Protein AF-A0A7S3F8I8-F1 (afdb_monomer_lite)

Foldseek 3Di:
DPPPPPVPLVVVVVVVCVVVVHDPCCQPPVPPHDPPVRSVVPPPPVVVVVVVVVVVVVVVVVVVVVVVVVVVVVVVVVVVVVVVVVVVVVVVVVVLVVLLVCLQQDDDVNPLLVLLLVLLVVDDLVQLLQLCVVLLEASDDDSSNSSNQLSVCQVQATFPAAQPQPRHSHKDFAADPVGSPDGQKIAHQDQDPPRHGDPDIGGDDPVVSCVGRPHHRDAGPVRSCVVSPVDD

pLDDT: mean 79.88, std 14.93, range [32.41, 97.19]

Organism: NCBI:txid156174

Structure (mmCIF, N/CA/C/O backbone):
data_AF-A0A7S3F8I8-F1
#
_entry.id   AF-A0A7S3F8I8-F1
#
loop_
_atom_site.group_PDB
_atom_site.id
_atom_site.type_symbol
_atom_site.label_atom_id
_atom_site.label_alt_id
_atom_site.label_comp_id
_atom_site.label_asym_id
_atom_site.label_entity_id
_atom_site.label_seq_id
_atom_site.pdbx_PDB_ins_code
_atom_site.Cartn_x
_atom_site.Cartn_y
_atom_site.Cartn_z
_atom_site.occupancy
_atom_site.B_iso_or_equiv
_atom_site.auth_seq_id
_atom_site.auth_comp_id
_atom_site.auth_asym_id
_atom_site.auth_atom_id
_atom_site.pdbx_PDB_model_num
ATOM 1 N N . MET A 1 1 ? -18.372 -2.453 52.074 1.00 32.41 1 MET A N 1
ATOM 2 C CA . MET A 1 1 ? -18.953 -3.751 52.470 1.00 32.41 1 MET A CA 1
ATOM 3 C C . MET A 1 1 ? -19.799 -3.509 53.702 1.00 32.41 1 MET A C 1
ATOM 5 O O . MET A 1 1 ? -19.249 -3.350 54.780 1.00 32.41 1 MET A O 1
ATOM 9 N N . ILE A 1 2 ? -21.106 -3.341 53.519 1.00 33.88 2 ILE A N 1
ATOM 10 C CA . ILE A 1 2 ? -22.051 -3.323 54.635 1.00 33.88 2 ILE A CA 1
ATOM 11 C C . ILE A 1 2 ? -22.618 -4.732 54.641 1.00 33.88 2 ILE A C 1
ATOM 13 O O . ILE A 1 2 ? -23.391 -5.083 53.755 1.00 33.88 2 ILE A O 1
ATOM 17 N N . GLU A 1 3 ? -22.140 -5.564 55.560 1.00 33.34 3 GLU A N 1
ATOM 18 C CA . GLU A 1 3 ? -22.773 -6.847 55.836 1.00 33.34 3 GLU A CA 1
ATOM 19 C C . GLU A 1 3 ? -24.235 -6.550 56.176 1.00 33.34 3 GLU A C 1
ATOM 21 O O . GLU A 1 3 ? -24.528 -5.871 57.164 1.00 33.34 3 GLU A O 1
ATOM 26 N N . ALA A 1 4 ? -25.159 -6.979 55.313 1.00 41.00 4 ALA A N 1
ATOM 27 C CA . ALA A 1 4 ? -26.576 -6.951 55.623 1.00 41.00 4 ALA A CA 1
ATOM 28 C C . ALA A 1 4 ? -26.760 -7.822 56.868 1.00 41.00 4 ALA A C 1
ATOM 30 O O . ALA A 1 4 ? -26.686 -9.048 56.803 1.00 41.00 4 ALA A O 1
ATOM 31 N N . SER A 1 5 ? -26.879 -7.163 58.021 1.00 44.28 5 SER A N 1
ATOM 32 C CA . SER A 1 5 ? -26.909 -7.813 59.322 1.00 44.28 5 SER A CA 1
ATOM 33 C C . SER A 1 5 ? -28.075 -8.798 59.365 1.00 44.28 5 SER A C 1
ATOM 35 O O . SER A 1 5 ? -29.245 -8.419 59.464 1.00 44.28 5 SER A O 1
ATOM 37 N N . VAL A 1 6 ? -27.729 -10.084 59.308 1.00 48.62 6 VAL A N 1
ATOM 38 C CA . VAL A 1 6 ? -28.629 -11.242 59.428 1.00 48.62 6 VAL A CA 1
ATOM 39 C C . VAL A 1 6 ? -29.421 -11.201 60.751 1.00 48.62 6 VAL A C 1
ATOM 41 O O . VAL A 1 6 ? -30.421 -11.895 60.916 1.00 48.62 6 VAL A O 1
ATOM 44 N N . GLU A 1 7 ? -29.035 -10.337 61.695 1.00 50.78 7 GLU A N 1
ATOM 45 C CA . GLU A 1 7 ? -29.693 -10.176 62.989 1.00 50.78 7 GLU A CA 1
ATOM 46 C C . GLU A 1 7 ? -31.105 -9.585 62.921 1.00 50.78 7 GLU A C 1
ATOM 48 O O . GLU A 1 7 ? -31.916 -9.860 63.806 1.00 50.78 7 GLU A O 1
ATOM 53 N N . HIS A 1 8 ? -31.427 -8.765 61.917 1.00 54.28 8 HIS A N 1
ATOM 54 C CA . HIS A 1 8 ? -32.689 -8.019 61.905 1.00 54.28 8 HIS A CA 1
ATOM 55 C C . HIS A 1 8 ? -33.944 -8.894 61.688 1.00 54.28 8 HIS A C 1
ATOM 57 O O . HIS A 1 8 ? -34.895 -8.760 62.468 1.00 54.28 8 HIS A O 1
ATOM 63 N N . PRO A 1 9 ? -33.995 -9.811 60.699 1.00 54.97 9 PRO A N 1
ATOM 64 C CA . PRO A 1 9 ? -35.140 -10.713 60.545 1.00 54.97 9 PRO A CA 1
ATOM 65 C C . PRO A 1 9 ? -35.250 -11.697 61.716 1.00 54.97 9 PRO A C 1
ATOM 67 O O . PRO A 1 9 ? -36.353 -12.003 62.168 1.00 54.97 9 PRO A O 1
ATOM 70 N N . VAL A 1 10 ? -34.114 -12.121 62.279 1.00 59.06 10 VAL A N 1
ATOM 71 C CA . VAL A 1 10 ? -34.085 -13.009 63.448 1.00 59.06 10 VAL A CA 1
ATOM 72 C C . VAL A 1 10 ? -34.676 -12.310 64.674 1.00 59.06 10 VAL A C 1
ATOM 74 O O . VAL A 1 10 ? -35.527 -12.892 65.342 1.00 59.06 10 VAL A O 1
ATOM 77 N N . LYS A 1 11 ? -34.300 -11.053 64.956 1.00 60.41 11 LYS A N 1
ATOM 78 C CA . LYS A 1 11 ? -34.841 -10.267 66.083 1.00 60.41 11 LYS A CA 1
ATOM 79 C C . LYS A 1 11 ? -36.352 -10.032 65.966 1.00 60.41 11 LYS A C 1
ATOM 81 O O . LYS A 1 11 ? -37.054 -10.173 66.966 1.00 60.41 11 LYS A O 1
ATOM 86 N N . ALA A 1 12 ? -36.859 -9.752 64.764 1.00 57.72 12 ALA A N 1
ATOM 87 C CA . ALA A 1 12 ? -38.296 -9.596 64.520 1.00 57.72 12 ALA A CA 1
ATOM 88 C C . ALA A 1 12 ? -39.069 -10.910 64.744 1.00 57.72 12 ALA A C 1
ATOM 90 O O . ALA A 1 12 ? -40.107 -10.911 65.409 1.00 57.72 12 ALA A O 1
ATOM 91 N N . LEU A 1 13 ? -38.516 -12.039 64.282 1.00 62.16 13 LEU A N 1
ATOM 92 C CA . LEU A 1 13 ? -39.074 -13.369 64.538 1.00 62.16 13 LEU A CA 1
ATOM 93 C C . LEU A 1 13 ? -39.132 -13.670 66.045 1.00 62.16 13 LEU A C 1
ATOM 95 O O . LEU A 1 13 ? -40.140 -14.173 66.540 1.00 62.16 13 LEU A O 1
ATOM 99 N N . ARG A 1 14 ? -38.077 -13.310 66.797 1.00 62.44 14 ARG A N 1
ATOM 100 C CA . ARG A 1 14 ? -38.033 -13.494 68.258 1.00 62.44 14 ARG A CA 1
ATOM 101 C C . ARG A 1 14 ? -39.127 -12.709 68.982 1.00 62.44 14 ARG A C 1
ATOM 103 O O . ARG A 1 14 ? -39.737 -13.246 69.902 1.00 62.44 14 ARG A O 1
ATOM 110 N N . HIS A 1 15 ? -39.384 -11.471 68.562 1.00 60.78 15 HIS A N 1
ATOM 111 C CA . HIS A 1 15 ? -40.399 -10.616 69.182 1.00 60.78 15 HIS A CA 1
ATOM 112 C C . HIS A 1 15 ? -41.807 -11.204 69.027 1.00 60.78 15 HIS A C 1
ATOM 114 O O . HIS A 1 15 ? -42.548 -11.315 69.999 1.00 60.78 15 HIS A O 1
ATOM 120 N N . GLN A 1 16 ? -42.149 -11.678 67.827 1.00 57.84 16 GLN A N 1
ATOM 121 C CA . GLN A 1 16 ? -43.478 -12.221 67.537 1.00 57.84 16 GLN A CA 1
ATOM 122 C C . GLN A 1 16 ? -43.745 -13.576 68.214 1.00 57.84 16 GLN A C 1
ATOM 124 O O . GLN A 1 16 ? -44.867 -13.853 68.639 1.00 57.84 16 GLN A O 1
ATOM 129 N N . ILE A 1 17 ? -42.706 -14.411 68.333 1.00 61.19 17 ILE A N 1
ATOM 130 C CA . ILE A 1 17 ? -42.746 -15.664 69.101 1.00 61.19 17 ILE A CA 1
ATOM 131 C C . ILE A 1 17 ? -43.042 -15.353 70.578 1.00 61.19 17 ILE A C 1
ATOM 133 O O . ILE A 1 17 ? -43.923 -15.973 71.173 1.00 61.19 17 ILE A O 1
ATOM 137 N N . SER A 1 18 ? -42.387 -14.327 71.134 1.00 62.66 18 SER A N 1
ATOM 138 C CA . SER A 1 18 ? -42.591 -13.898 72.520 1.00 62.66 18 SER A CA 1
ATOM 139 C C . SER A 1 18 ? -43.977 -13.294 72.772 1.00 62.66 18 SER A C 1
ATOM 141 O O . SER A 1 18 ? -44.583 -13.598 73.796 1.00 62.66 18 SER A O 1
ATOM 143 N N . GLU A 1 19 ? -44.509 -12.471 71.861 1.00 65.69 19 GLU A N 1
ATOM 144 C CA . GLU A 1 19 ? -45.847 -11.862 71.996 1.00 65.69 19 GLU A CA 1
ATOM 145 C C . GLU A 1 19 ? -46.980 -12.894 71.994 1.00 65.69 19 GLU A C 1
ATOM 147 O O . GLU A 1 19 ? -48.027 -12.675 72.601 1.00 65.69 19 GLU A O 1
ATOM 152 N N . ARG A 1 20 ? -46.776 -14.035 71.329 1.00 61.88 20 ARG A N 1
ATOM 153 C CA . ARG A 1 20 ? -47.741 -15.144 71.297 1.00 61.88 20 ARG A CA 1
ATOM 154 C C . ARG A 1 20 ? -47.526 -16.169 72.411 1.00 61.88 20 ARG A C 1
ATOM 156 O O . ARG A 1 20 ? -48.237 -17.170 72.452 1.00 61.88 20 ARG A O 1
ATOM 163 N N . GLY A 1 21 ? -46.566 -15.920 73.307 1.00 61.12 21 GLY A N 1
ATOM 164 C CA . GLY A 1 21 ? -46.213 -16.822 74.402 1.00 61.12 21 GLY A CA 1
ATOM 165 C C . GLY A 1 21 ? -45.615 -18.149 73.931 1.00 61.12 21 GLY A C 1
ATOM 166 O O . GLY A 1 21 ? -45.658 -19.133 74.665 1.00 61.12 21 GLY A O 1
ATOM 167 N N . TRP A 1 22 ? -45.097 -18.206 72.704 1.00 66.38 22 TRP A N 1
ATOM 168 C CA . TRP A 1 22 ? -44.485 -19.410 72.156 1.00 66.38 22 TRP A CA 1
ATOM 169 C C . TRP A 1 22 ? -43.018 -19.478 72.557 1.00 66.38 22 TRP A C 1
ATOM 171 O O . TRP A 1 22 ? -42.320 -18.465 72.591 1.00 66.38 22 TRP A O 1
ATOM 181 N N . SER A 1 23 ? -42.520 -20.682 72.834 1.00 63.28 23 SER A N 1
ATOM 182 C CA . SER A 1 23 ? -41.077 -20.878 72.885 1.00 63.28 23 SER A CA 1
ATOM 183 C C . SER A 1 23 ? -40.523 -20.912 71.457 1.00 63.28 23 SER A C 1
ATOM 185 O O . SER A 1 23 ? -41.199 -21.316 70.506 1.00 63.28 23 SER A O 1
ATOM 187 N N . MET A 1 24 ? -39.271 -20.484 71.290 1.00 60.03 24 MET A N 1
ATOM 188 C CA . MET A 1 24 ? -38.580 -20.551 69.996 1.00 60.03 24 MET A CA 1
ATOM 189 C C . MET A 1 24 ? -38.495 -21.994 69.475 1.00 60.03 24 MET A C 1
ATOM 191 O O . MET A 1 24 ? -38.516 -22.220 68.268 1.00 60.03 24 MET A O 1
ATOM 195 N N . ASP A 1 25 ? -38.472 -22.958 70.396 1.00 63.16 25 ASP A N 1
ATOM 196 C CA . ASP A 1 25 ? -38.444 -24.387 70.109 1.00 63.16 25 ASP A CA 1
ATOM 197 C C . ASP A 1 25 ? -39.791 -24.883 69.555 1.00 63.16 25 ASP A C 1
ATOM 199 O O . ASP A 1 25 ? -39.827 -25.568 68.532 1.00 63.16 25 ASP A O 1
ATOM 203 N N . ASP A 1 26 ? -40.911 -24.435 70.137 1.00 62.34 26 ASP A N 1
ATOM 204 C CA . ASP A 1 26 ? -42.263 -24.775 69.670 1.00 62.34 26 ASP A CA 1
ATOM 205 C C . ASP A 1 26 ? -42.573 -24.187 68.287 1.00 62.34 26 ASP A C 1
ATOM 207 O O . ASP A 1 26 ? -43.212 -24.842 67.459 1.00 62.34 26 ASP A O 1
ATOM 211 N N . ALA A 1 27 ? -42.085 -22.973 68.013 1.00 59.06 27 ALA A N 1
ATOM 212 C CA . ALA A 1 27 ? -42.268 -22.302 66.729 1.00 59.06 27 ALA A CA 1
ATOM 213 C C . ALA A 1 27 ? -41.481 -22.970 65.585 1.00 59.06 27 ALA A C 1
ATOM 215 O O . ALA A 1 27 ? -41.951 -22.973 64.448 1.00 59.06 27 ALA A O 1
ATOM 216 N N . LEU A 1 28 ? -40.303 -23.536 65.879 1.00 61.22 28 LEU A N 1
ATOM 217 C CA . LEU A 1 28 ? -39.415 -24.136 64.877 1.00 61.22 28 LEU A CA 1
ATOM 218 C C . LEU A 1 28 ? -39.645 -25.643 64.677 1.00 61.22 28 LEU A C 1
ATOM 220 O O . LEU A 1 28 ? -39.491 -26.122 63.556 1.00 61.22 28 LEU A O 1
ATOM 224 N N . HIS A 1 29 ? -40.030 -26.386 65.722 1.00 61.78 29 HIS A N 1
ATOM 225 C CA . HIS A 1 29 ? -40.006 -27.857 65.693 1.00 61.78 29 HIS A CA 1
ATOM 226 C C . HIS A 1 29 ? -41.380 -28.520 65.827 1.00 61.78 29 HIS A C 1
ATOM 228 O O . HIS A 1 29 ? -41.533 -29.671 65.421 1.00 61.78 29 HIS A O 1
ATOM 234 N N . ARG A 1 30 ? -42.401 -27.829 66.359 1.00 58.47 30 ARG A N 1
ATOM 235 C C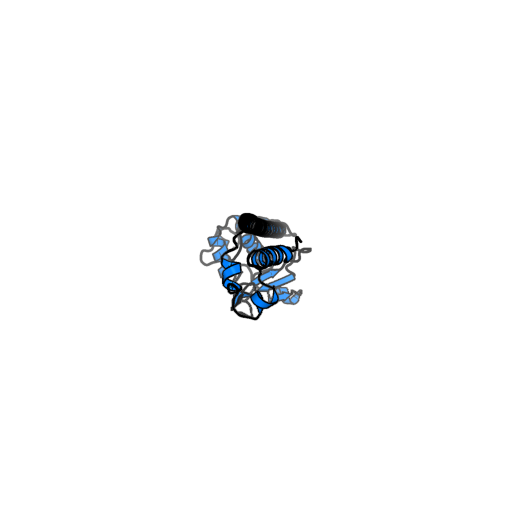A . ARG A 1 30 ? -43.727 -28.436 66.600 1.00 58.47 30 ARG A CA 1
ATOM 236 C C . ARG A 1 30 ? -44.795 -28.085 65.563 1.00 58.47 30 ARG A C 1
ATOM 238 O O . ARG A 1 30 ? -45.949 -28.454 65.739 1.00 58.47 30 ARG A O 1
ATOM 245 N N . GLY A 1 31 ? -44.442 -27.377 64.488 1.00 58.62 31 GLY A N 1
ATOM 246 C CA . GLY A 1 31 ? -45.360 -27.090 63.372 1.00 58.62 31 GLY A CA 1
ATOM 247 C C . GLY A 1 31 ? -46.536 -26.161 63.709 1.00 58.62 31 GLY A C 1
ATOM 248 O O . GLY A 1 31 ? -47.429 -25.988 62.885 1.00 58.62 31 GLY A O 1
ATOM 249 N N . HIS A 1 32 ? -46.545 -25.549 64.898 1.00 56.72 32 HIS A N 1
ATOM 250 C CA . HIS A 1 32 ? -47.587 -24.616 65.342 1.00 56.72 32 HIS A CA 1
ATOM 251 C C . HIS A 1 32 ? -47.250 -23.139 65.066 1.00 56.72 32 HIS A C 1
ATOM 253 O O . HIS A 1 32 ? -48.070 -22.260 65.330 1.00 56.72 32 HIS A O 1
ATOM 259 N N . GLY A 1 33 ? -46.069 -22.859 64.507 1.00 55.47 33 GLY A N 1
ATOM 260 C CA . GLY A 1 33 ? -45.692 -21.540 64.006 1.00 55.47 33 GLY A CA 1
ATOM 261 C C . GLY A 1 33 ? -46.075 -21.345 62.531 1.00 55.47 33 GLY A C 1
ATOM 262 O O . GLY A 1 33 ? -46.186 -22.322 61.788 1.00 55.47 33 GLY A O 1
ATOM 263 N N . PRO A 1 34 ? -46.270 -20.096 62.067 1.00 53.72 34 PRO A N 1
ATOM 264 C CA . PRO A 1 34 ? -46.324 -19.812 60.635 1.00 53.72 34 PRO A CA 1
ATOM 265 C C . PRO A 1 34 ? -45.073 -20.387 59.963 1.00 53.72 34 PRO A C 1
ATOM 267 O O . PRO A 1 34 ? -43.968 -20.239 60.487 1.00 53.72 34 PRO A O 1
ATOM 270 N N . SER A 1 35 ? -45.239 -21.065 58.825 1.00 55.59 35 SER A N 1
ATOM 271 C CA . SER A 1 35 ? -44.097 -21.641 58.117 1.00 55.59 35 SER A CA 1
ATOM 272 C C . SER A 1 35 ? -43.070 -20.541 57.815 1.00 55.59 35 SER A C 1
ATOM 274 O O . SER A 1 35 ? -43.438 -19.410 57.492 1.00 55.59 35 SER A O 1
ATOM 276 N N . VAL A 1 36 ? -41.776 -20.858 57.941 1.00 51.72 36 VAL A N 1
ATOM 277 C CA . VAL A 1 36 ? -40.668 -19.913 57.687 1.00 51.72 36 VAL A CA 1
ATOM 278 C C . VAL A 1 36 ? -40.846 -19.139 56.365 1.00 51.72 36 VAL A C 1
ATOM 280 O O . VAL A 1 36 ? -40.655 -17.921 56.382 1.00 51.72 36 VAL A O 1
ATOM 283 N N . PRO A 1 37 ? -41.306 -19.761 55.255 1.00 54.34 37 PRO A N 1
ATOM 284 C CA . PRO A 1 37 ? -41.612 -19.032 54.022 1.00 54.34 37 PRO A CA 1
ATOM 285 C C . PRO A 1 37 ? -42.709 -17.966 54.189 1.00 54.34 37 PRO A C 1
ATOM 287 O O . PRO A 1 37 ? -42.572 -16.863 53.674 1.00 54.34 37 PRO A O 1
ATOM 290 N N . HIS A 1 38 ? -43.758 -18.245 54.967 1.00 47.66 38 HIS A N 1
ATOM 291 C CA . HIS A 1 38 ? -44.885 -17.331 55.187 1.00 47.66 38 HIS A CA 1
ATOM 292 C C . HIS A 1 38 ? -44.543 -16.135 56.084 1.00 47.66 38 HIS A C 1
ATOM 294 O O . HIS A 1 38 ? -45.130 -15.060 55.944 1.00 47.66 38 HIS A O 1
ATOM 300 N N . VAL A 1 39 ? -43.604 -16.301 57.021 1.00 49.88 39 VAL A N 1
ATOM 301 C CA . VAL A 1 39 ? -43.111 -15.184 57.844 1.00 49.88 39 VAL A CA 1
ATOM 302 C C . VAL A 1 39 ? -42.193 -14.281 57.028 1.00 49.88 39 VAL A C 1
ATOM 304 O O . VAL A 1 39 ? -42.287 -13.059 57.118 1.00 49.88 39 VAL A O 1
ATOM 307 N N . MET A 1 40 ? -41.358 -14.882 56.182 1.00 49.19 40 MET A N 1
ATOM 308 C CA . MET A 1 40 ? -40.496 -14.157 55.252 1.00 49.19 40 MET A CA 1
ATOM 309 C C . MET A 1 40 ? -41.313 -13.370 54.210 1.00 49.19 40 MET A C 1
ATOM 311 O O . MET A 1 40 ? -40.985 -12.220 53.941 1.00 49.19 40 MET A O 1
ATOM 315 N N . GLU A 1 41 ? -42.411 -13.930 53.684 1.00 49.59 41 GLU A N 1
ATOM 316 C CA . GLU A 1 41 ? -43.309 -13.229 52.745 1.00 49.59 41 GLU A CA 1
ATOM 317 C C . GLU A 1 41 ? -44.057 -12.046 53.388 1.00 49.59 41 GLU A C 1
ATOM 319 O O . GLU A 1 41 ? -44.244 -11.008 52.749 1.00 49.59 41 GLU A O 1
ATOM 324 N N . ARG A 1 42 ? -44.480 -12.163 54.657 1.00 47.53 42 ARG A N 1
ATOM 325 C CA . ARG A 1 42 ? -45.302 -11.136 55.331 1.00 47.53 42 ARG A CA 1
ATOM 326 C C . ARG A 1 42 ? -44.526 -9.977 55.949 1.00 47.53 42 ARG A C 1
ATOM 328 O O . ARG A 1 42 ? -45.115 -8.916 56.139 1.00 47.53 42 ARG A O 1
ATOM 335 N N . PHE A 1 43 ? -43.240 -10.131 56.258 1.00 52.06 43 PHE A N 1
ATOM 336 C CA . PHE A 1 43 ? -42.446 -9.065 56.877 1.00 52.06 43 PHE A CA 1
ATOM 337 C C . PHE A 1 43 ? -41.682 -8.232 55.849 1.00 52.06 43 PHE A C 1
ATOM 339 O O . PHE A 1 43 ? -40.461 -8.097 55.888 1.00 52.06 43 PHE A O 1
ATOM 346 N N . HIS A 1 44 ? -42.438 -7.561 54.985 1.00 52.59 44 HIS A N 1
ATOM 347 C CA . HIS A 1 44 ? -41.965 -6.331 54.364 1.00 52.59 44 HIS A CA 1
ATOM 348 C C . HIS A 1 44 ? -42.024 -5.217 55.416 1.00 52.59 44 HIS A C 1
ATOM 350 O O . HIS A 1 44 ? -42.936 -4.396 55.431 1.00 52.59 44 HIS A O 1
ATOM 356 N N . CYS A 1 45 ? -41.068 -5.202 56.351 1.00 64.50 45 CYS A N 1
ATOM 357 C CA . CYS A 1 45 ? -40.853 -4.008 57.164 1.00 64.50 45 CYS A CA 1
ATOM 358 C C . CYS A 1 45 ? -40.608 -2.835 56.202 1.00 64.50 45 CYS A C 1
ATOM 360 O O . CYS A 1 45 ? -39.796 -2.964 55.283 1.00 64.50 45 CYS A O 1
ATOM 362 N N . GLU A 1 46 ? -41.273 -1.692 56.400 1.00 62.50 46 GLU A N 1
ATOM 363 C CA . GLU A 1 46 ? -41.104 -0.510 55.541 1.00 62.50 46 GLU A CA 1
ATOM 364 C C . GLU A 1 46 ? -39.630 -0.119 55.362 1.00 62.50 46 GLU A C 1
ATOM 366 O O . GLU A 1 46 ? -39.238 0.395 54.317 1.00 62.50 46 GLU A O 1
ATOM 371 N N . GLN A 1 47 ? -38.790 -0.384 56.368 1.00 64.81 47 GLN A N 1
ATOM 372 C CA . GLN A 1 47 ? -37.351 -0.141 56.296 1.00 64.81 47 GLN A CA 1
ATOM 373 C C . GLN A 1 47 ? -36.629 -1.118 55.358 1.00 64.81 47 GLN A C 1
ATOM 375 O O . GLN A 1 47 ? -35.720 -0.697 54.645 1.00 64.81 47 GLN A O 1
ATOM 380 N N . CYS A 1 48 ? -37.042 -2.388 55.314 1.00 69.94 48 CYS A N 1
ATOM 381 C CA . CYS A 1 48 ? -36.522 -3.384 54.375 1.00 69.94 48 CYS A CA 1
ATOM 382 C C . CYS A 1 48 ? -36.970 -3.072 52.942 1.00 69.94 48 CYS A C 1
ATOM 384 O O . CYS A 1 48 ? -36.142 -3.092 52.039 1.00 69.94 48 CYS A O 1
ATOM 386 N N . ALA A 1 49 ? -38.233 -2.681 52.738 1.00 66.88 49 ALA A N 1
ATOM 387 C CA . ALA A 1 49 ? -38.719 -2.236 51.429 1.00 66.88 49 ALA A CA 1
ATOM 388 C C . ALA A 1 49 ? -37.955 -0.992 50.930 1.00 66.88 49 ALA A C 1
ATOM 390 O O . ALA A 1 49 ? -37.494 -0.955 49.792 1.00 66.88 49 ALA A O 1
ATOM 391 N N . LYS A 1 50 ? -37.721 -0.005 51.808 1.00 74.94 50 LYS A N 1
ATOM 392 C CA . LYS A 1 50 ? -36.870 1.163 51.513 1.00 74.94 50 LYS A CA 1
ATOM 393 C C . LYS A 1 50 ? -35.406 0.787 51.258 1.00 74.94 50 LYS A C 1
ATOM 395 O O . LYS A 1 50 ? -34.730 1.475 50.501 1.00 74.94 50 LYS A O 1
ATOM 400 N N . ALA A 1 51 ? -34.880 -0.256 51.902 1.00 76.81 51 ALA A N 1
ATOM 401 C CA . ALA A 1 51 ? -33.527 -0.747 51.639 1.00 76.81 51 ALA A CA 1
ATOM 402 C C . ALA A 1 51 ? -33.419 -1.375 50.242 1.00 76.81 51 ALA A C 1
ATOM 404 O O . ALA A 1 51 ? -32.533 -0.978 49.497 1.00 76.81 51 ALA A O 1
ATOM 405 N N . VAL A 1 52 ? -34.369 -2.237 49.862 1.00 77.25 52 VAL A N 1
ATOM 406 C CA . VAL A 1 52 ? -34.429 -2.846 48.521 1.00 77.25 52 VAL A CA 1
ATOM 407 C C . VAL A 1 52 ? -34.517 -1.783 47.428 1.00 77.25 52 VAL A C 1
ATOM 409 O O . VAL A 1 52 ? -33.766 -1.856 46.463 1.00 77.25 52 VAL A O 1
ATOM 412 N N . LEU A 1 53 ? -35.363 -0.760 47.596 1.00 81.38 53 LEU A N 1
ATOM 413 C CA . LEU A 1 53 ? -35.459 0.344 46.631 1.00 81.38 53 LEU A CA 1
ATOM 414 C C . LEU A 1 53 ? -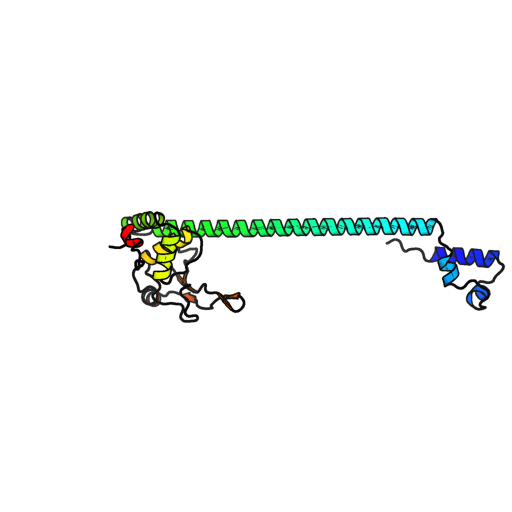34.138 1.118 46.498 1.00 81.38 53 LEU A C 1
ATOM 416 O O . LEU A 1 53 ? -33.716 1.419 45.389 1.00 81.38 53 LEU A O 1
ATOM 420 N N . ARG A 1 54 ? -33.445 1.395 47.612 1.00 84.56 54 ARG A N 1
ATOM 421 C CA . ARG A 1 54 ? -32.128 2.058 47.575 1.00 84.56 54 ARG A CA 1
ATOM 422 C C . ARG A 1 54 ? -31.058 1.209 46.902 1.00 84.56 54 ARG A C 1
ATOM 424 O O . ARG A 1 54 ? -30.159 1.767 46.285 1.00 84.56 54 ARG A O 1
ATOM 431 N N . ASP A 1 55 ? -31.100 -0.107 47.073 1.00 84.75 55 ASP A N 1
ATOM 432 C CA . ASP A 1 55 ? -30.141 -0.998 46.424 1.00 84.75 55 ASP A CA 1
ATOM 433 C C . ASP A 1 55 ? -30.447 -1.130 44.926 1.00 84.75 55 ASP A C 1
ATOM 435 O O . ASP A 1 55 ? -29.528 -0.993 44.127 1.00 84.75 55 ASP A O 1
ATOM 439 N N . GLN A 1 56 ? -31.723 -1.206 44.529 1.00 86.62 56 GLN A N 1
ATOM 440 C CA . GLN A 1 56 ? -32.133 -1.103 43.121 1.00 86.62 56 GLN A CA 1
ATOM 441 C C . GLN A 1 56 ? -31.677 0.212 42.476 1.00 86.62 56 GLN A C 1
ATOM 443 O O . GLN A 1 56 ? -31.102 0.191 41.394 1.00 86.62 56 GLN A O 1
ATOM 448 N N . GLU A 1 57 ? -31.859 1.355 43.144 1.00 93.19 57 GLU A N 1
ATOM 449 C CA . GLU A 1 57 ? -31.386 2.651 42.634 1.00 93.19 57 GLU A CA 1
ATOM 450 C C . GLU A 1 57 ? -29.859 2.687 42.452 1.00 93.19 57 GLU A C 1
ATOM 452 O O . GLU A 1 57 ? -29.364 3.262 41.477 1.00 93.19 57 GLU A O 1
ATOM 457 N N . LYS A 1 58 ? -29.095 2.073 43.368 1.00 92.75 58 LYS A N 1
ATOM 458 C CA . LYS A 1 58 ? -27.634 1.958 43.233 1.00 92.75 58 LYS A CA 1
ATOM 459 C C . LYS A 1 58 ? -27.250 1.054 42.073 1.00 92.75 58 LYS A C 1
ATOM 461 O O . LYS A 1 58 ? -26.360 1.430 41.316 1.00 92.75 58 LYS A O 1
ATOM 466 N N . ASP A 1 59 ? -27.908 -0.091 41.930 1.00 90.25 59 ASP A N 1
ATOM 467 C CA . ASP A 1 59 ? -27.635 -1.044 40.857 1.00 90.25 59 ASP A CA 1
ATOM 468 C C . ASP A 1 59 ? -27.942 -0.411 39.494 1.00 90.25 59 ASP A C 1
ATOM 470 O O . ASP A 1 59 ? -27.092 -0.408 38.606 1.00 90.25 59 ASP A O 1
ATOM 474 N N . GLU A 1 60 ? -29.086 0.264 39.351 1.00 94.12 60 GLU A N 1
ATOM 475 C CA . GLU A 1 60 ? -29.433 1.015 38.139 1.00 94.12 60 GLU A CA 1
ATOM 476 C C . GLU A 1 60 ? -28.458 2.164 37.846 1.00 94.12 60 GLU A C 1
ATOM 478 O O . GLU A 1 60 ? -28.219 2.510 36.682 1.00 94.12 60 GLU A O 1
ATOM 483 N N . SER A 1 61 ? -27.928 2.811 38.889 1.00 96.06 61 SER A N 1
ATOM 484 C CA . SER A 1 61 ? -26.901 3.845 38.747 1.00 96.06 61 SER A CA 1
ATOM 485 C C . SER A 1 61 ? -25.581 3.244 38.269 1.00 96.06 61 SER A C 1
ATOM 487 O O . SER A 1 61 ? -24.967 3.786 37.350 1.00 96.06 61 SER A O 1
ATOM 489 N N . LEU A 1 62 ? -25.164 2.117 38.845 1.00 95.25 62 LEU A N 1
ATOM 490 C CA . LEU A 1 62 ? -23.938 1.415 38.478 1.00 95.25 62 LEU A CA 1
ATOM 491 C C . LEU A 1 62 ? -24.021 0.869 37.046 1.00 95.25 62 LEU A C 1
ATOM 493 O O . LEU A 1 62 ? -23.090 1.037 36.263 1.00 95.25 62 LEU A O 1
ATOM 497 N N . GLU A 1 63 ? -25.159 0.292 36.657 1.00 95.12 63 GLU A N 1
ATOM 498 C CA . GLU A 1 63 ? -25.403 -0.169 35.287 1.00 95.12 63 GLU A CA 1
ATOM 499 C C . GLU A 1 63 ? -25.403 0.977 34.267 1.00 95.12 63 GLU A C 1
ATOM 501 O O . GLU A 1 63 ? -25.011 0.791 33.110 1.00 95.12 63 GLU A O 1
ATOM 506 N N . ARG A 1 64 ? -25.876 2.170 34.648 1.00 96.38 64 ARG A N 1
ATOM 507 C CA . ARG A 1 64 ? -25.764 3.368 33.801 1.00 96.38 64 ARG A CA 1
ATOM 508 C C . ARG A 1 64 ? -24.312 3.809 33.662 1.00 96.38 64 ARG A C 1
ATOM 510 O O . ARG A 1 64 ? -23.870 4.042 32.541 1.00 96.38 64 ARG A O 1
ATOM 517 N N . GLU A 1 65 ? -23.564 3.852 34.760 1.00 95.44 65 GLU A N 1
ATOM 518 C CA . GLU A 1 65 ? -22.149 4.229 34.749 1.00 95.44 65 GLU A CA 1
ATOM 519 C C . GLU A 1 65 ? -21.296 3.261 33.916 1.00 95.44 65 GLU A C 1
ATOM 521 O O . GLU A 1 65 ? -20.494 3.711 33.098 1.00 95.44 65 GLU A O 1
ATOM 526 N N . MET A 1 66 ? -21.522 1.948 34.046 1.00 95.19 66 MET A N 1
ATOM 527 C CA . MET A 1 66 ? -20.856 0.931 33.226 1.00 95.19 66 MET A CA 1
ATOM 528 C C . MET A 1 66 ? -21.160 1.106 31.735 1.00 95.19 66 MET A C 1
ATOM 530 O O . MET A 1 66 ? -20.243 1.086 30.918 1.00 95.19 66 MET A O 1
ATOM 534 N N . ARG A 1 67 ? -22.428 1.340 31.367 1.00 96.44 67 ARG A N 1
ATOM 535 C CA . ARG A 1 67 ? -22.810 1.590 29.966 1.00 96.44 67 ARG A CA 1
ATOM 536 C C . ARG A 1 67 ? -22.172 2.859 29.409 1.00 96.44 67 ARG A C 1
ATOM 538 O O . ARG A 1 67 ? -21.756 2.873 28.250 1.00 96.44 67 ARG A O 1
ATOM 545 N N . ASP A 1 68 ? -22.100 3.917 30.209 1.00 97.19 68 ASP A N 1
ATOM 546 C CA . ASP A 1 68 ? -21.444 5.159 29.811 1.00 97.19 68 ASP A CA 1
ATOM 547 C C . ASP A 1 68 ? -19.932 4.968 29.652 1.00 97.19 68 ASP A C 1
ATOM 549 O O . ASP A 1 68 ? -19.339 5.530 28.727 1.00 97.19 68 ASP A O 1
ATOM 553 N N . ASP A 1 69 ? -19.302 4.158 30.507 1.00 95.69 69 ASP A N 1
ATOM 554 C CA . ASP A 1 69 ? -17.882 3.841 30.381 1.00 95.69 69 ASP A CA 1
ATOM 555 C C . ASP A 1 69 ? -17.584 2.996 29.144 1.00 95.69 69 ASP A C 1
ATOM 557 O O . ASP A 1 69 ? -16.718 3.373 28.354 1.00 95.69 69 ASP A O 1
ATOM 561 N N . ASP A 1 70 ? -18.373 1.952 28.886 1.00 94.88 70 ASP A N 1
ATOM 562 C CA . ASP A 1 70 ? -18.276 1.145 27.665 1.00 94.88 70 ASP A CA 1
ATOM 563 C C . ASP A 1 70 ? -18.415 2.019 26.409 1.00 94.88 70 ASP A C 1
ATOM 565 O O . ASP A 1 70 ? -17.627 1.909 25.464 1.00 94.88 70 ASP A O 1
ATOM 569 N N . GLN A 1 71 ? -19.367 2.961 26.403 1.00 96.62 71 GLN A N 1
ATOM 570 C CA . GLN A 1 71 ? -19.513 3.914 25.300 1.00 96.62 71 GLN A CA 1
ATOM 571 C C . GLN A 1 71 ? -18.300 4.840 25.158 1.00 96.62 71 GLN A C 1
ATOM 573 O O . GLN A 1 71 ? -17.876 5.124 24.030 1.00 96.62 71 GLN A O 1
ATOM 578 N N . ARG A 1 72 ? -17.731 5.336 26.264 1.00 96.38 72 ARG A N 1
ATOM 579 C CA . ARG A 1 72 ? -16.512 6.162 26.235 1.00 96.38 72 ARG A CA 1
ATOM 580 C C . ARG A 1 72 ? -15.329 5.371 25.690 1.00 96.38 72 ARG A C 1
ATOM 582 O O . ARG A 1 72 ? -14.646 5.867 24.792 1.00 96.38 72 ARG A O 1
ATOM 589 N N . GLN A 1 73 ? -15.127 4.144 26.166 1.00 95.19 73 GLN A N 1
ATOM 590 C CA . GLN A 1 73 ? -14.071 3.251 25.697 1.00 95.19 73 GLN A CA 1
ATOM 591 C C . GLN A 1 73 ? -14.229 2.941 24.206 1.00 95.19 73 GLN A C 1
ATOM 593 O O . GLN A 1 73 ? -13.269 3.064 23.443 1.00 95.19 73 GLN A O 1
ATOM 598 N N . GLN A 1 74 ? -15.448 2.643 23.749 1.00 94.81 74 GLN A N 1
ATOM 599 C CA . GLN A 1 74 ? -15.722 2.379 22.339 1.00 94.81 74 GLN A CA 1
ATOM 600 C C . GLN A 1 74 ? -15.422 3.601 21.457 1.00 94.81 74 GLN A C 1
ATOM 602 O O . GLN A 1 74 ? -14.801 3.469 20.399 1.00 94.81 74 GLN A O 1
ATOM 607 N N . ARG A 1 75 ? -15.810 4.811 21.887 1.00 95.69 75 ARG A N 1
ATOM 608 C CA . ARG A 1 75 ? -15.495 6.056 21.162 1.00 95.69 75 ARG A CA 1
ATOM 609 C C . ARG A 1 75 ? -13.992 6.327 21.125 1.00 95.69 75 ARG A C 1
ATOM 611 O O . ARG A 1 75 ? -13.480 6.676 20.061 1.00 95.69 75 ARG A O 1
ATOM 618 N N . ALA A 1 76 ? -13.293 6.142 22.245 1.00 95.56 76 ALA A N 1
ATOM 619 C CA . ALA A 1 76 ? -11.843 6.304 22.323 1.00 95.56 76 ALA A CA 1
ATOM 620 C C . ALA A 1 76 ? -11.126 5.326 21.380 1.00 95.56 76 ALA A C 1
ATOM 622 O O . ALA A 1 76 ? -10.302 5.749 20.568 1.00 95.56 76 ALA A O 1
ATOM 623 N N . TRP A 1 77 ? -11.520 4.050 21.390 1.00 94.94 77 TRP A N 1
ATOM 624 C CA . TRP A 1 77 ? -10.973 3.028 20.500 1.00 94.94 77 TRP A CA 1
ATOM 625 C C . TRP A 1 77 ? -11.206 3.350 19.017 1.00 94.94 77 TRP A C 1
ATOM 627 O O . TRP A 1 77 ? -10.297 3.226 18.187 1.00 94.94 77 TRP A O 1
ATOM 637 N N . MET A 1 78 ? -12.407 3.821 18.665 1.00 95.19 78 MET A N 1
ATOM 638 C CA . MET A 1 78 ? -12.724 4.247 17.298 1.00 95.19 78 MET A CA 1
ATOM 639 C C . MET A 1 78 ? -11.870 5.445 16.858 1.00 95.19 78 MET A C 1
ATOM 641 O O . MET A 1 78 ? -11.341 5.444 15.742 1.00 95.19 78 MET A O 1
ATOM 645 N N . GLN A 1 79 ? -11.698 6.450 17.723 1.00 95.94 79 GLN A N 1
ATOM 646 C CA . GLN A 1 79 ? -10.855 7.615 17.438 1.00 95.94 79 GLN A CA 1
ATOM 647 C C . GLN A 1 79 ? -9.384 7.230 17.280 1.00 95.94 79 GLN A C 1
ATOM 649 O O . GLN A 1 79 ? -8.744 7.648 16.313 1.00 95.94 79 GLN A O 1
ATOM 654 N N . GLU A 1 80 ? -8.851 6.400 18.176 1.00 94.75 80 GLU A N 1
ATOM 655 C CA . GLU A 1 80 ? -7.476 5.911 18.096 1.00 94.75 80 GLU A CA 1
ATOM 656 C C . GLU A 1 80 ? -7.249 5.125 16.798 1.00 94.75 80 GLU A C 1
ATOM 658 O O . GLU A 1 80 ? -6.274 5.357 16.076 1.00 94.75 80 GLU A O 1
ATOM 663 N N . THR A 1 81 ? -8.194 4.255 16.434 1.00 94.50 81 THR A N 1
ATOM 664 C CA . THR A 1 81 ? -8.132 3.475 15.194 1.00 94.50 81 THR A CA 1
ATOM 665 C C . THR A 1 81 ? -8.127 4.380 13.961 1.00 94.50 81 THR A C 1
ATOM 667 O O . THR A 1 81 ? -7.290 4.197 13.070 1.00 94.50 81 THR A O 1
ATOM 670 N N . GLN A 1 82 ? -8.997 5.395 13.912 1.00 93.62 82 GLN A N 1
ATOM 671 C CA . GLN A 1 82 ? -9.014 6.374 12.821 1.00 93.62 82 GLN A CA 1
ATOM 672 C C . GLN A 1 82 ? -7.717 7.189 12.752 1.00 93.62 82 GLN A C 1
ATOM 674 O O . GLN A 1 82 ? -7.142 7.342 11.670 1.00 93.62 82 GLN A O 1
ATOM 679 N N . GLN A 1 83 ? -7.211 7.679 13.887 1.00 94.31 83 GLN A N 1
ATOM 680 C CA . GLN A 1 83 ? -5.950 8.422 13.933 1.00 94.31 83 GLN A CA 1
ATOM 681 C C . GLN A 1 83 ? -4.776 7.559 13.466 1.00 94.31 83 GLN A C 1
ATOM 683 O O . GLN A 1 83 ? -3.951 8.013 12.670 1.00 94.31 83 GLN A O 1
ATOM 688 N N . ARG A 1 84 ? -4.719 6.296 13.895 1.00 92.88 84 ARG A N 1
ATOM 689 C CA . ARG A 1 84 ? -3.687 5.343 13.477 1.00 92.88 84 ARG A CA 1
ATOM 690 C C . ARG A 1 84 ? -3.748 5.067 11.977 1.00 9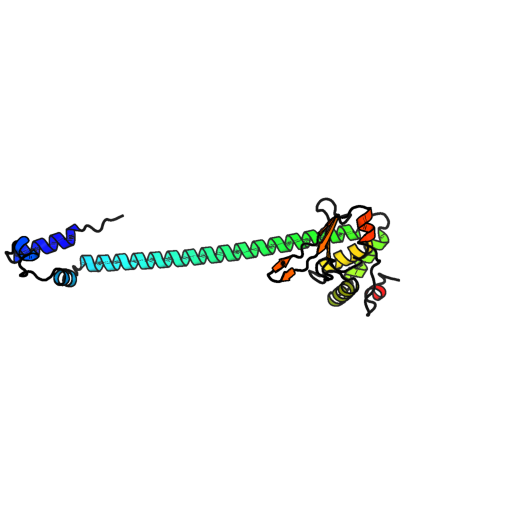2.88 84 ARG A C 1
ATOM 692 O O . ARG A 1 84 ? -2.704 5.031 11.326 1.00 92.88 84 ARG A O 1
ATOM 699 N N . GLN A 1 85 ? -4.943 4.897 11.411 1.00 91.56 85 GLN A N 1
ATOM 700 C CA . GLN A 1 85 ? -5.119 4.736 9.964 1.00 91.56 85 GLN A CA 1
ATOM 701 C C . GLN A 1 85 ? -4.680 5.989 9.196 1.00 91.56 85 GLN A C 1
ATOM 703 O O . GLN A 1 85 ? -3.960 5.871 8.204 1.00 91.56 85 GLN A O 1
ATOM 708 N N . LYS A 1 86 ? -5.045 7.183 9.682 1.00 92.69 86 LYS A N 1
ATOM 709 C CA . LYS A 1 86 ? -4.643 8.461 9.080 1.00 92.69 86 LYS A CA 1
ATOM 710 C C . LYS A 1 86 ? -3.122 8.629 9.078 1.00 92.69 86 LYS A C 1
ATOM 712 O O . LYS A 1 86 ? -2.565 8.888 8.017 1.00 92.69 86 LYS A O 1
ATOM 717 N N . ARG A 1 87 ? -2.452 8.393 10.215 1.00 91.94 87 ARG A N 1
ATOM 718 C CA . ARG A 1 87 ? -0.980 8.451 10.331 1.00 91.94 87 ARG A CA 1
ATOM 719 C C . ARG A 1 87 ? -0.290 7.492 9.359 1.00 91.94 87 ARG A C 1
ATOM 721 O O . ARG A 1 87 ? 0.595 7.902 8.616 1.00 91.94 87 ARG A O 1
ATOM 728 N N . LYS A 1 88 ? -0.752 6.237 9.294 1.00 90.88 88 LYS A N 1
ATOM 729 C CA . LYS A 1 88 ? -0.215 5.237 8.354 1.00 90.88 88 LYS A CA 1
ATOM 730 C C . LYS A 1 88 ? -0.390 5.646 6.892 1.00 90.88 88 LYS A C 1
ATOM 732 O O . LYS A 1 88 ? 0.449 5.314 6.061 1.00 90.88 88 LYS A O 1
ATOM 737 N N . ARG A 1 89 ? -1.492 6.320 6.551 1.00 87.56 89 ARG A N 1
ATOM 738 C CA . ARG A 1 89 ? -1.724 6.818 5.191 1.00 87.56 89 ARG A CA 1
ATOM 739 C C . ARG A 1 89 ? -0.770 7.962 4.851 1.00 87.56 89 ARG A C 1
ATOM 741 O O . ARG A 1 89 ? -0.132 7.900 3.808 1.00 87.56 89 ARG A O 1
ATOM 748 N N . THR A 1 90 ? -0.644 8.951 5.734 1.00 87.50 90 THR A N 1
ATOM 749 C CA . THR A 1 90 ? 0.247 10.101 5.517 1.00 87.50 90 THR A CA 1
ATOM 750 C C . THR A 1 90 ? 1.713 9.686 5.433 1.00 87.50 90 THR A C 1
ATOM 752 O O . THR A 1 90 ? 2.451 10.212 4.611 1.00 87.50 90 THR A O 1
ATOM 755 N N . GLU A 1 91 ? 2.130 8.710 6.241 1.00 87.94 91 GLU A N 1
ATOM 756 C CA . GLU A 1 91 ? 3.489 8.161 6.208 1.00 87.94 91 GLU A CA 1
ATOM 757 C C . GLU A 1 91 ? 3.793 7.493 4.859 1.00 87.94 91 GLU A C 1
ATOM 759 O O . GLU A 1 91 ? 4.796 7.817 4.229 1.00 87.94 91 GLU A O 1
ATOM 764 N N . LYS A 1 92 ? 2.875 6.657 4.353 1.00 86.44 92 LYS A N 1
ATOM 765 C CA . LYS A 1 92 ? 2.999 6.035 3.025 1.00 86.44 92 LYS A CA 1
ATOM 766 C C . LYS A 1 92 ? 3.022 7.051 1.888 1.00 86.44 92 LYS A C 1
ATOM 768 O O . LYS A 1 92 ? 3.792 6.893 0.950 1.00 86.44 92 LYS A O 1
ATOM 773 N N . GLU A 1 93 ? 2.170 8.073 1.946 1.00 86.12 93 GLU A N 1
ATOM 774 C CA . GLU A 1 93 ? 2.155 9.145 0.941 1.00 86.12 93 GLU A CA 1
ATOM 775 C C . GLU A 1 93 ? 3.481 9.924 0.950 1.00 86.12 93 GLU A C 1
ATOM 777 O O . GLU A 1 93 ? 4.014 10.251 -0.109 1.00 86.12 93 GLU A O 1
ATOM 782 N N . HIS A 1 94 ? 4.058 10.167 2.131 1.00 86.44 94 HIS A N 1
ATOM 783 C CA . HIS A 1 94 ? 5.360 10.814 2.252 1.00 86.44 94 HIS A CA 1
ATOM 784 C C . HIS A 1 94 ? 6.500 9.929 1.721 1.00 86.44 94 HIS A C 1
ATOM 786 O O . HIS A 1 94 ? 7.401 10.441 1.054 1.00 86.44 94 HIS A O 1
ATOM 792 N N . GLU A 1 95 ? 6.491 8.627 2.009 1.00 84.69 95 GLU A N 1
ATOM 793 C CA . GLU A 1 95 ? 7.487 7.673 1.503 1.00 8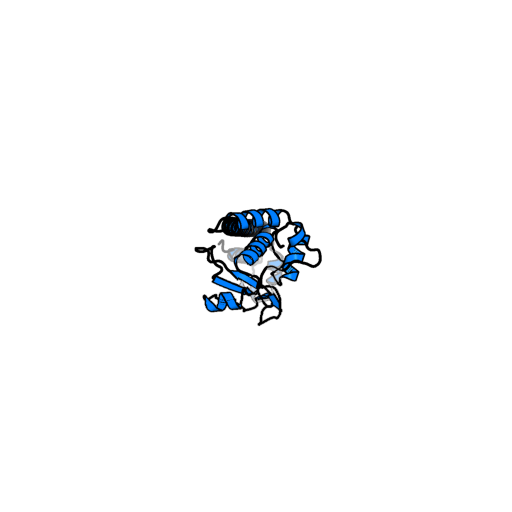4.69 95 GLU A CA 1
ATOM 794 C C . GLU A 1 95 ? 7.455 7.602 -0.032 1.00 84.69 95 GLU A C 1
ATOM 796 O O . GLU A 1 95 ? 8.489 7.771 -0.675 1.00 84.69 95 GLU A O 1
ATOM 801 N N . GLN A 1 96 ? 6.256 7.487 -0.616 1.00 84.12 96 GLN A N 1
ATOM 802 C CA . GLN A 1 96 ? 6.048 7.512 -2.071 1.00 84.12 96 GLN A CA 1
ATOM 803 C C . GLN A 1 96 ? 6.557 8.806 -2.701 1.00 84.12 96 GLN A C 1
ATOM 805 O O . GLN A 1 96 ? 7.225 8.783 -3.731 1.00 84.12 96 GLN A O 1
ATOM 810 N N . ARG A 1 97 ? 6.270 9.953 -2.074 1.00 85.19 97 ARG A N 1
ATOM 811 C CA . ARG A 1 97 ? 6.732 11.247 -2.581 1.00 85.19 97 ARG A CA 1
ATOM 812 C C . ARG A 1 97 ? 8.258 11.343 -2.590 1.00 85.19 97 ARG A C 1
ATOM 814 O O . ARG A 1 97 ? 8.804 11.782 -3.596 1.00 85.19 97 ARG A O 1
ATOM 821 N N . ARG A 1 98 ? 8.932 10.905 -1.516 1.00 84.25 98 ARG A N 1
ATOM 822 C CA . ARG A 1 98 ? 10.407 10.881 -1.459 1.00 84.25 98 ARG A CA 1
ATOM 823 C C . ARG A 1 98 ? 10.989 9.989 -2.547 1.00 84.25 98 ARG A C 1
ATOM 825 O O . ARG A 1 98 ? 11.948 10.379 -3.201 1.00 84.25 98 ARG A O 1
ATOM 832 N N . LEU A 1 99 ? 10.417 8.801 -2.731 1.00 80.50 99 LEU A N 1
ATOM 833 C CA . LEU A 1 99 ? 10.908 7.850 -3.719 1.00 80.50 99 LEU A CA 1
ATOM 834 C C . LEU A 1 99 ? 10.699 8.369 -5.146 1.00 80.50 99 LEU A C 1
ATOM 836 O O . LEU A 1 99 ? 11.604 8.266 -5.967 1.00 80.50 99 LEU A O 1
ATOM 840 N N . PHE A 1 100 ? 9.552 8.991 -5.428 1.00 83.25 100 PHE A N 1
ATOM 841 C CA . PHE A 1 100 ? 9.297 9.629 -6.718 1.00 83.25 100 PHE A CA 1
ATOM 842 C C . PHE A 1 100 ? 10.290 10.760 -7.009 1.00 83.25 100 PHE A C 1
ATOM 844 O O . PHE A 1 100 ? 10.888 10.783 -8.080 1.00 83.25 100 PHE A O 1
ATOM 851 N N . GLU A 1 101 ? 10.473 11.678 -6.056 1.00 83.19 101 GLU A N 1
ATOM 852 C CA . GLU A 1 101 ? 11.409 12.801 -6.177 1.00 83.19 101 GLU A CA 1
ATOM 853 C C . GLU A 1 101 ? 12.834 12.299 -6.427 1.00 83.19 101 GLU A C 1
ATOM 855 O O . GLU A 1 101 ? 13.506 12.745 -7.353 1.00 83.19 101 GLU A O 1
ATOM 860 N N . PHE A 1 102 ? 13.247 11.262 -5.700 1.00 79.25 102 PHE A N 1
ATOM 861 C CA . PHE A 1 102 ? 14.540 10.635 -5.916 1.00 79.25 102 PHE A CA 1
ATOM 862 C C . PHE A 1 102 ? 14.672 10.002 -7.313 1.00 79.25 102 PHE A C 1
ATOM 864 O O . PHE A 1 102 ? 15.680 10.187 -7.997 1.00 79.25 102 PHE A O 1
ATOM 871 N N . LEU A 1 103 ? 13.666 9.244 -7.758 1.00 79.12 103 LEU A N 1
ATOM 872 C CA . LEU A 1 103 ? 13.676 8.622 -9.083 1.00 79.12 103 LEU A CA 1
ATOM 873 C C . LEU A 1 103 ? 13.700 9.663 -10.211 1.00 79.12 103 LEU A C 1
ATOM 875 O O . LEU A 1 103 ? 14.220 9.355 -11.283 1.00 79.12 103 LEU A O 1
ATOM 879 N N . SER A 1 104 ? 13.171 10.868 -9.969 1.00 78.62 104 SER A N 1
ATOM 880 C CA . SER A 1 104 ? 13.223 11.977 -10.924 1.00 78.62 104 SER A CA 1
ATOM 881 C C . SER A 1 104 ? 14.555 12.732 -10.954 1.00 78.62 104 SER A C 1
ATOM 883 O O . SER A 1 104 ? 14.886 13.258 -12.009 1.00 78.62 104 SER A O 1
ATOM 885 N N . ASP A 1 105 ? 15.315 12.762 -9.852 1.00 73.69 105 ASP A N 1
ATOM 886 C CA . ASP A 1 105 ? 16.489 13.648 -9.685 1.00 73.69 105 ASP A CA 1
ATOM 887 C C . ASP A 1 105 ? 17.844 12.892 -9.647 1.00 73.69 105 ASP A C 1
ATOM 889 O O . ASP A 1 105 ? 18.921 13.467 -9.795 1.00 73.69 105 ASP A O 1
ATOM 893 N N . GLY A 1 106 ? 17.828 11.571 -9.429 1.00 55.59 106 GLY A N 1
ATOM 894 C CA . GLY A 1 106 ? 19.029 10.800 -9.095 1.00 55.59 106 GLY A CA 1
ATOM 895 C C . GLY A 1 106 ? 19.829 10.229 -10.278 1.00 55.59 106 GLY A C 1
ATOM 896 O O . GLY A 1 106 ? 19.540 9.096 -10.673 1.00 55.59 106 GLY A O 1
ATOM 897 N N . SER A 1 107 ? 20.897 10.955 -10.665 1.00 52.41 107 SER A N 1
ATOM 898 C CA . SER A 1 107 ? 22.170 10.576 -11.350 1.00 52.41 107 SER A CA 1
ATOM 899 C C . SER A 1 107 ? 22.350 10.935 -12.837 1.00 52.41 107 SER A C 1
ATOM 901 O O . SER A 1 107 ? 21.529 10.516 -13.639 1.00 52.41 107 SER A O 1
ATOM 903 N N . SER A 1 108 ? 23.474 11.617 -13.145 1.00 49.16 108 SER A N 1
ATOM 904 C CA . SER A 1 108 ? 24.299 11.787 -14.383 1.00 49.16 108 SER A CA 1
ATOM 905 C C . SER A 1 108 ? 23.692 11.818 -15.801 1.00 49.16 108 SER A C 1
ATOM 907 O O . SER A 1 108 ? 24.291 12.452 -16.661 1.00 49.16 108 SER A O 1
ATOM 909 N N . ASP A 1 109 ? 22.519 11.233 -16.027 1.00 53.16 109 ASP A N 1
ATOM 910 C CA . ASP A 1 109 ? 21.633 11.397 -17.190 1.00 53.16 109 ASP A CA 1
ATOM 911 C C . ASP A 1 109 ? 20.374 12.189 -16.757 1.00 53.16 109 ASP A C 1
ATOM 913 O O . ASP A 1 109 ? 19.232 11.797 -17.017 1.00 53.16 109 ASP A O 1
ATOM 917 N N . SER A 1 110 ? 20.580 13.270 -15.990 1.00 56.12 110 SER A N 1
ATOM 918 C CA . SER A 1 110 ? 19.538 13.970 -15.215 1.00 56.12 110 SER A CA 1
ATOM 919 C C . SER A 1 110 ? 18.388 14.515 -16.057 1.00 56.12 110 SER A C 1
ATOM 921 O O . SER A 1 110 ? 17.245 14.532 -15.599 1.00 56.12 110 SER A O 1
ATOM 923 N N . ASP A 1 111 ? 18.659 14.907 -17.299 1.00 61.09 111 ASP A N 1
ATOM 924 C CA . ASP A 1 111 ? 17.663 15.592 -18.122 1.00 61.09 111 ASP A CA 1
ATOM 925 C C . ASP A 1 111 ? 16.553 14.631 -18.580 1.00 61.09 111 ASP A C 1
ATOM 927 O O . ASP A 1 111 ? 15.370 14.968 -18.525 1.00 61.09 111 ASP A O 1
ATOM 931 N N . GLY A 1 112 ? 16.898 13.380 -18.912 1.00 76.25 112 GLY A N 1
ATOM 932 C CA . GLY A 1 112 ? 15.935 12.402 -19.431 1.00 76.25 112 GLY A CA 1
ATOM 933 C C . GLY A 1 112 ? 14.987 11.818 -18.375 1.00 76.25 112 GLY A C 1
ATOM 934 O O . GLY A 1 112 ? 13.858 11.436 -18.697 1.00 76.25 112 GLY A O 1
ATOM 935 N N . MET A 1 113 ? 15.413 11.741 -17.108 1.00 83.81 113 MET A N 1
ATOM 936 C CA . MET A 1 113 ? 14.588 11.199 -16.015 1.00 83.81 113 MET A CA 1
ATOM 937 C C . MET A 1 113 ? 13.648 12.244 -15.413 1.00 83.81 113 MET A C 1
ATOM 939 O O . MET A 1 113 ? 12.497 11.918 -15.101 1.00 83.81 113 MET A O 1
ATOM 943 N N . ALA A 1 114 ? 14.091 13.498 -15.313 1.00 83.69 114 ALA A N 1
ATOM 944 C CA . ALA A 1 114 ? 13.237 14.606 -14.904 1.00 83.69 114 ALA A CA 1
ATOM 945 C C . ALA A 1 114 ? 12.133 14.866 -15.942 1.00 83.69 114 ALA A C 1
ATOM 947 O O . ALA A 1 114 ? 10.960 14.994 -15.578 1.00 83.69 114 ALA A O 1
ATOM 948 N N . GLU A 1 115 ? 12.479 14.857 -17.234 1.00 86.88 115 GLU A N 1
ATOM 949 C CA . GLU A 1 115 ? 11.511 14.953 -18.330 1.00 86.88 115 GLU A CA 1
ATOM 950 C C . GLU A 1 115 ? 10.524 13.778 -18.294 1.00 86.88 115 GLU A C 1
ATOM 952 O O . GLU A 1 115 ? 9.310 13.983 -18.245 1.00 86.88 115 GLU A O 1
ATOM 957 N N . ALA A 1 116 ? 11.020 12.541 -18.184 1.00 87.06 116 ALA A N 1
ATOM 958 C CA . ALA A 1 116 ? 10.174 11.358 -18.041 1.00 87.06 116 ALA A CA 1
ATOM 959 C C . ALA A 1 116 ? 9.177 11.470 -16.876 1.00 87.06 116 ALA A C 1
ATOM 961 O O . ALA A 1 116 ? 8.005 11.118 -17.023 1.00 87.06 116 ALA A O 1
ATOM 962 N N . ALA A 1 117 ? 9.617 11.978 -15.724 1.00 88.50 117 ALA A N 1
ATOM 963 C CA . ALA A 1 117 ? 8.760 12.185 -14.564 1.00 88.50 117 ALA A CA 1
ATOM 964 C C . ALA A 1 117 ? 7.644 13.211 -14.834 1.00 88.50 117 ALA A C 1
ATOM 966 O O . ALA A 1 117 ? 6.516 13.023 -14.369 1.00 88.50 117 ALA A O 1
ATOM 967 N N . GLN A 1 118 ? 7.924 14.278 -15.589 1.00 89.12 118 GLN A N 1
ATOM 968 C CA . GLN A 1 118 ? 6.913 15.260 -15.998 1.00 89.12 118 GLN A CA 1
ATOM 969 C C . GLN A 1 118 ? 5.900 14.660 -16.979 1.00 89.12 118 GLN A C 1
ATOM 971 O O . GLN A 1 118 ? 4.693 14.823 -16.784 1.00 89.12 118 GLN A O 1
ATOM 976 N N . LEU A 1 119 ? 6.370 13.904 -17.971 1.00 90.81 119 LEU A N 1
ATOM 977 C CA . LEU A 1 119 ? 5.516 13.235 -18.956 1.00 90.81 119 LEU A CA 1
ATOM 978 C C . LEU A 1 119 ? 4.579 12.215 -18.288 1.00 90.81 119 LEU A C 1
ATOM 980 O O . LEU A 1 119 ? 3.374 12.208 -18.541 1.00 90.81 119 LEU A O 1
ATOM 984 N N . ILE A 1 120 ? 5.098 11.422 -17.343 1.00 90.94 120 ILE A N 1
ATOM 985 C CA . ILE A 1 120 ? 4.306 10.450 -16.570 1.00 90.94 120 ILE A CA 1
ATOM 986 C C . ILE A 1 120 ? 3.233 11.146 -15.717 1.00 90.94 120 ILE A C 1
ATOM 988 O O . ILE A 1 120 ? 2.107 10.653 -15.633 1.00 90.94 120 ILE A O 1
ATOM 992 N N . LYS A 1 121 ? 3.529 12.311 -15.118 1.00 90.31 121 LYS A N 1
ATOM 993 C CA . LYS A 1 121 ? 2.530 13.100 -14.366 1.00 90.31 121 LYS A CA 1
ATOM 994 C C . LYS A 1 121 ? 1.361 13.554 -15.245 1.00 90.31 121 LYS A C 1
ATOM 996 O O . LYS A 1 121 ? 0.250 13.710 -14.724 1.00 90.31 121 LYS A O 1
ATOM 1001 N N . GLY A 1 122 ? 1.593 13.739 -16.547 1.00 89.75 122 GLY A N 1
ATOM 1002 C CA . GLY A 1 122 ? 0.571 14.087 -17.536 1.00 89.75 122 GLY A CA 1
ATOM 1003 C C . GLY A 1 122 ? -0.464 12.983 -17.785 1.00 89.75 122 GLY A C 1
ATOM 1004 O O . GLY A 1 122 ? -1.597 13.286 -18.159 1.00 89.75 122 GLY A O 1
ATOM 1005 N N . LEU A 1 123 ? -0.126 11.718 -17.511 1.00 90.94 123 LEU A N 1
ATOM 1006 C CA . LEU A 1 123 ? -1.034 10.587 -17.704 1.00 90.94 123 LEU A CA 1
ATOM 1007 C C . LEU A 1 123 ? -2.150 10.558 -16.649 1.00 90.94 123 LEU A C 1
ATOM 1009 O O . LEU A 1 123 ? -1.948 10.791 -15.448 1.00 90.94 123 LEU A O 1
ATOM 1013 N N . LYS A 1 124 ? -3.364 10.221 -17.093 1.00 92.56 124 LYS A N 1
ATOM 1014 C CA . LYS A 1 124 ? -4.518 10.009 -16.211 1.00 92.56 124 LYS A CA 1
ATOM 1015 C C . LYS A 1 124 ? -4.437 8.634 -15.544 1.00 92.56 124 LYS A C 1
ATOM 1017 O O . LYS A 1 124 ? -3.808 7.706 -16.036 1.00 92.56 124 LYS A O 1
ATOM 1022 N N . VAL A 1 125 ? -5.137 8.467 -14.420 1.00 91.88 125 VAL A N 1
ATOM 1023 C CA . VAL A 1 125 ? -5.163 7.189 -13.678 1.00 91.88 125 VAL A CA 1
ATOM 1024 C C . VAL A 1 125 ? -5.574 5.984 -14.544 1.00 91.88 125 VAL A C 1
ATOM 1026 O O . VAL A 1 125 ? -4.941 4.943 -14.386 1.00 91.88 125 VAL A O 1
ATOM 1029 N N . PRO A 1 126 ? -6.591 6.062 -15.429 1.00 91.88 126 PRO A N 1
ATOM 1030 C CA . PRO A 1 126 ? -6.929 4.944 -16.311 1.00 91.88 126 PRO A CA 1
ATOM 1031 C C . PRO A 1 126 ? -5.767 4.548 -17.229 1.00 91.88 126 PRO A C 1
ATOM 1033 O O . PRO A 1 126 ? -5.383 3.385 -17.220 1.00 91.88 126 PRO A O 1
ATOM 1036 N N . GLN A 1 127 ? -5.149 5.525 -17.897 1.00 91.75 127 GLN A N 1
ATOM 1037 C CA . GLN A 1 127 ? -3.992 5.340 -18.785 1.00 91.75 127 GLN A CA 1
ATOM 1038 C C . GLN A 1 127 ? -2.825 4.676 -18.052 1.00 91.75 127 GLN A C 1
ATOM 1040 O O . GLN A 1 127 ? -2.324 3.627 -18.450 1.00 91.75 127 GLN A O 1
ATOM 1045 N N . LEU A 1 128 ? -2.482 5.204 -16.868 1.00 91.31 128 LEU A N 1
ATOM 1046 C CA . LEU A 1 128 ? -1.490 4.581 -15.994 1.00 91.31 128 LEU A CA 1
ATOM 1047 C C . LEU A 1 128 ? -1.858 3.110 -15.749 1.00 91.31 128 LEU A C 1
ATOM 1049 O O . LEU A 1 128 ? -1.054 2.226 -16.007 1.00 91.31 128 LEU A O 1
ATOM 1053 N N . LYS A 1 129 ? -3.086 2.792 -15.329 1.00 90.56 129 LYS A N 1
ATOM 1054 C CA . LYS A 1 129 ? -3.482 1.393 -15.078 1.00 90.56 129 LYS A CA 1
ATOM 1055 C C . LYS A 1 129 ? -3.329 0.479 -16.304 1.00 90.56 129 LYS A C 1
ATOM 1057 O O . LYS A 1 129 ? -2.935 -0.673 -16.106 1.00 90.56 129 LYS A O 1
ATOM 1062 N N . HIS A 1 130 ? -3.604 0.963 -17.515 1.00 89.88 130 HIS A N 1
ATOM 1063 C CA . HIS A 1 130 ? -3.407 0.200 -18.753 1.00 89.88 130 HIS A CA 1
ATOM 1064 C C . HIS A 1 130 ? -1.927 -0.091 -19.001 1.00 89.88 130 HIS A C 1
ATOM 1066 O O . HIS A 1 130 ? -1.548 -1.260 -19.111 1.00 89.88 130 HIS A O 1
ATOM 1072 N N . VAL A 1 131 ? -1.073 0.933 -18.926 1.00 88.25 131 VAL A N 1
ATOM 1073 C CA . VAL A 1 131 ? 0.388 0.781 -19.014 1.00 88.25 131 VAL A CA 1
ATOM 1074 C C . VAL A 1 131 ? 0.912 -0.237 -17.991 1.00 88.25 131 VAL A C 1
ATOM 1076 O O . VAL A 1 131 ? 1.737 -1.093 -18.318 1.00 88.25 131 VAL A O 1
ATOM 1079 N N . TYR A 1 132 ? 0.415 -0.204 -16.751 1.00 86.69 132 TYR A N 1
ATOM 1080 C CA . TYR A 1 132 ? 0.805 -1.171 -15.716 1.00 86.69 132 TYR A CA 1
ATOM 1081 C C . TYR A 1 132 ? 0.434 -2.605 -16.070 1.00 86.69 132 TYR A C 1
ATOM 1083 O O . TYR A 1 132 ? 1.244 -3.512 -15.869 1.00 86.69 132 TYR A O 1
ATOM 1091 N N . ALA A 1 133 ? -0.792 -2.812 -16.552 1.00 84.25 133 ALA A N 1
ATOM 1092 C CA . ALA A 1 133 ? -1.276 -4.133 -16.923 1.00 84.25 133 ALA A CA 1
ATOM 1093 C C . ALA A 1 133 ? -0.407 -4.727 -18.041 1.00 84.25 133 ALA A C 1
ATOM 1095 O O . ALA A 1 133 ? 0.049 -5.866 -17.918 1.00 84.25 133 ALA A O 1
ATOM 1096 N N . THR A 1 134 ? -0.084 -3.927 -19.060 1.00 85.75 134 THR A N 1
ATOM 1097 C CA . THR A 1 134 ? 0.791 -4.327 -20.172 1.00 85.75 134 THR A CA 1
ATOM 1098 C C . THR A 1 134 ? 2.204 -4.678 -19.709 1.00 85.75 134 THR A C 1
ATOM 1100 O O . THR A 1 134 ? 2.806 -5.645 -20.179 1.00 85.75 134 THR A O 1
ATOM 1103 N N . ASN A 1 135 ? 2.725 -3.947 -18.724 1.00 83.50 135 ASN A N 1
ATOM 1104 C CA . ASN A 1 135 ? 4.052 -4.188 -18.162 1.00 83.50 135 ASN A CA 1
ATOM 1105 C C . ASN A 1 135 ? 4.077 -5.233 -17.032 1.00 83.50 135 ASN A C 1
ATOM 1107 O O . ASN A 1 135 ? 5.120 -5.413 -16.406 1.00 83.50 135 ASN A O 1
ATOM 1111 N N . GLN A 1 136 ? 2.969 -5.945 -16.779 1.00 78.31 136 GLN A N 1
ATOM 1112 C CA . GLN A 1 136 ? 2.855 -6.967 -15.724 1.00 78.31 136 GLN A CA 1
ATOM 1113 C C . GLN A 1 136 ? 3.196 -6.443 -14.316 1.00 78.31 136 GLN A C 1
ATOM 1115 O O . GLN A 1 136 ? 3.700 -7.173 -13.454 1.00 78.31 136 GLN A O 1
ATOM 1120 N N . LEU A 1 137 ? 2.902 -5.167 -14.079 1.00 79.75 137 LEU A N 1
ATOM 1121 C CA . LEU A 1 137 ? 3.145 -4.484 -12.818 1.00 79.75 137 LEU A CA 1
ATOM 1122 C C . LEU A 1 137 ? 1.890 -4.490 -11.939 1.00 79.75 137 LEU A C 1
ATOM 1124 O O . LEU A 1 137 ? 0.755 -4.624 -12.399 1.00 79.75 137 LEU A O 1
ATOM 1128 N N . LEU A 1 138 ? 2.084 -4.281 -10.637 1.00 83.75 138 LEU A N 1
ATOM 1129 C CA . LEU A 1 138 ? 0.985 -4.198 -9.681 1.00 83.75 138 LEU A CA 1
ATOM 1130 C C . LEU A 1 138 ? 0.053 -3.003 -9.976 1.00 83.75 138 LEU A C 1
ATOM 1132 O O . LEU A 1 138 ? 0.376 -1.862 -9.661 1.00 83.75 138 LEU A O 1
ATOM 1136 N N . VAL A 1 139 ? -1.158 -3.268 -10.472 1.00 83.38 139 VAL A N 1
ATOM 1137 C CA . VAL A 1 139 ? -2.206 -2.254 -10.706 1.00 83.38 139 VAL A CA 1
ATOM 1138 C C . VAL A 1 139 ? -2.947 -1.925 -9.397 1.00 83.38 139 VAL A C 1
ATOM 1140 O O . VAL A 1 139 ? -4.095 -2.313 -9.185 1.00 83.38 139 VAL A O 1
ATOM 1143 N N . SER A 1 140 ? -2.286 -1.266 -8.445 1.00 82.75 140 SER A N 1
ATOM 1144 C CA . SER A 1 140 ? -2.945 -0.779 -7.219 1.00 82.75 140 SER A CA 1
ATOM 1145 C C . SER A 1 140 ? -2.228 0.426 -6.614 1.00 82.75 140 SER A C 1
ATOM 1147 O O . SER A 1 140 ? -1.049 0.645 -6.892 1.00 82.75 140 SER A O 1
ATOM 1149 N N . GLY A 1 141 ? -2.927 1.180 -5.762 1.00 83.88 141 GLY A N 1
ATOM 1150 C CA . GLY A 1 141 ? -2.378 2.330 -5.038 1.00 83.88 141 GLY A CA 1
ATOM 1151 C C . GLY A 1 141 ? -2.932 3.680 -5.497 1.00 83.88 141 GLY A C 1
ATOM 1152 O O . GLY A 1 141 ? -3.896 3.749 -6.260 1.00 83.88 141 GLY A O 1
ATOM 1153 N N . SER A 1 142 ? -2.328 4.746 -4.970 1.00 87.75 142 SER A N 1
ATOM 1154 C CA . SER A 1 142 ? -2.567 6.137 -5.368 1.00 87.75 142 SER A CA 1
ATOM 1155 C C . SER A 1 142 ? -1.987 6.410 -6.764 1.00 87.75 142 SER A C 1
ATOM 1157 O O . SER A 1 142 ? -1.174 5.630 -7.260 1.00 87.75 142 SER A O 1
ATOM 1159 N N . LYS A 1 143 ? -2.359 7.538 -7.387 1.00 90.62 143 LYS A N 1
ATOM 1160 C CA . LYS A 1 143 ? -1.739 7.984 -8.648 1.00 90.62 143 LYS A CA 1
ATOM 1161 C C . LYS A 1 143 ? -0.218 8.092 -8.502 1.00 90.62 143 LYS A C 1
ATOM 1163 O O . LYS A 1 143 ? 0.486 7.499 -9.300 1.00 90.62 143 LYS A O 1
ATOM 1168 N N . GLY A 1 144 ? 0.274 8.716 -7.430 1.00 87.88 144 GLY A N 1
ATOM 1169 C CA . GLY A 1 144 ? 1.715 8.836 -7.169 1.00 87.88 144 GLY A CA 1
ATOM 1170 C C . GLY A 1 144 ? 2.437 7.486 -7.097 1.00 87.88 144 GLY A C 1
ATOM 1171 O O . GLY A 1 144 ? 3.497 7.331 -7.687 1.00 87.88 144 GLY A O 1
ATOM 1172 N N . ALA A 1 145 ? 1.821 6.467 -6.486 1.00 86.25 145 ALA A N 1
ATOM 1173 C CA . ALA A 1 145 ? 2.381 5.113 -6.468 1.00 86.25 145 ALA A CA 1
ATOM 1174 C C . ALA A 1 145 ? 2.455 4.472 -7.867 1.00 86.25 145 ALA A C 1
ATOM 1176 O O . ALA A 1 145 ? 3.313 3.629 -8.121 1.00 86.25 145 ALA A O 1
ATOM 1177 N N . LEU A 1 146 ? 1.523 4.834 -8.758 1.00 89.69 146 LEU A N 1
ATOM 1178 C CA . LEU A 1 146 ? 1.547 4.437 -10.166 1.00 89.69 146 LEU A CA 1
ATOM 1179 C C . LEU A 1 146 ? 2.546 5.282 -10.981 1.00 89.69 146 LEU A C 1
ATOM 1181 O O . LEU A 1 146 ? 3.091 4.820 -11.974 1.00 89.69 146 LEU A O 1
ATOM 1185 N N . GLU A 1 147 ? 2.835 6.513 -10.601 1.00 90.62 147 GLU A N 1
ATOM 1186 C CA . GLU A 1 147 ? 3.855 7.305 -11.294 1.00 90.62 147 GLU A CA 1
ATOM 1187 C C . GLU A 1 147 ? 5.260 6.780 -10.933 1.00 90.62 147 GLU A C 1
ATOM 1189 O O . GLU A 1 147 ? 6.062 6.467 -11.813 1.00 90.62 147 GLU A O 1
ATOM 1194 N N . GLU A 1 148 ? 5.508 6.558 -9.639 1.00 88.00 148 GLU A N 1
ATOM 1195 C CA . GLU A 1 148 ? 6.758 6.034 -9.072 1.00 88.00 148 GLU A CA 1
ATOM 1196 C C . GLU A 1 148 ? 7.178 4.699 -9.695 1.00 88.00 148 GLU A C 1
ATOM 1198 O O . GLU A 1 148 ? 8.305 4.549 -10.160 1.00 88.00 148 GLU A O 1
ATOM 1203 N N . ARG A 1 149 ? 6.273 3.719 -9.751 1.00 86.94 149 ARG A N 1
ATOM 1204 C CA . ARG A 1 149 ? 6.612 2.380 -10.247 1.00 86.94 149 ARG A CA 1
ATOM 1205 C C . ARG A 1 149 ? 6.881 2.359 -11.767 1.00 86.94 149 ARG A C 1
ATOM 1207 O O . ARG A 1 149 ? 7.707 1.553 -12.191 1.00 86.94 149 ARG A O 1
ATOM 1214 N N . ILE A 1 150 ? 6.270 3.234 -12.583 1.00 88.88 150 ILE A N 1
ATOM 1215 C CA . ILE A 1 150 ? 6.607 3.360 -14.021 1.00 88.88 150 ILE A CA 1
ATOM 1216 C C . ILE A 1 150 ? 7.992 3.973 -14.156 1.00 88.88 150 ILE A C 1
ATOM 1218 O O . ILE A 1 150 ? 8.817 3.453 -14.906 1.00 88.88 150 ILE A O 1
ATOM 1222 N N . LEU A 1 151 ? 8.259 5.039 -13.402 1.00 87.81 151 LEU A N 1
ATOM 1223 C CA . LEU A 1 151 ? 9.555 5.705 -13.409 1.00 87.81 151 LEU A CA 1
ATOM 1224 C C . LEU A 1 151 ? 10.670 4.747 -12.958 1.00 87.81 151 LEU A C 1
ATOM 1226 O O . LEU A 1 151 ? 11.714 4.662 -13.601 1.00 87.81 151 LEU A O 1
ATOM 1230 N N . GLY A 1 152 ? 10.407 3.931 -11.933 1.00 87.12 152 GLY A N 1
ATOM 1231 C CA . GLY A 1 152 ? 11.297 2.858 -11.494 1.00 87.12 152 GLY A CA 1
ATOM 1232 C C . GLY A 1 152 ? 11.529 1.794 -12.571 1.00 87.12 152 GLY A C 1
ATOM 1233 O O . GLY A 1 152 ? 12.660 1.349 -12.749 1.00 87.12 152 GLY A O 1
ATOM 1234 N N . CYS A 1 153 ? 10.505 1.426 -13.348 1.00 87.81 153 CYS A N 1
ATOM 1235 C CA . CYS A 1 153 ? 10.670 0.507 -14.481 1.00 87.81 153 CYS A CA 1
ATOM 1236 C C . CYS A 1 153 ? 11.461 1.127 -15.635 1.00 87.81 153 CYS A C 1
ATOM 1238 O O . CYS A 1 153 ? 12.230 0.419 -16.279 1.00 87.81 153 CYS A O 1
ATOM 1240 N N . LYS A 1 154 ? 11.307 2.430 -15.896 1.00 87.12 154 LYS A N 1
ATOM 1241 C CA . LYS A 1 154 ? 12.135 3.141 -16.880 1.00 87.12 154 LYS A CA 1
ATOM 1242 C C . LYS A 1 154 ? 13.602 3.166 -16.445 1.00 87.12 154 LYS A C 1
ATOM 1244 O O . LYS A 1 154 ? 14.472 2.911 -17.268 1.00 87.12 154 LYS A O 1
ATOM 1249 N N . LYS A 1 155 ? 13.861 3.401 -15.154 1.00 86.38 155 LYS A N 1
ATOM 1250 C CA . LYS A 1 155 ? 15.215 3.463 -14.588 1.00 86.38 155 LYS A CA 1
ATOM 1251 C C . LYS A 1 155 ? 15.907 2.103 -14.509 1.00 86.38 155 LYS A C 1
ATOM 1253 O O . LYS A 1 155 ? 17.071 1.980 -14.869 1.00 86.38 155 LYS A O 1
ATOM 1258 N N . HIS A 1 156 ? 15.214 1.089 -13.996 1.00 85.62 156 HIS A N 1
ATOM 1259 C CA . HIS A 1 156 ? 15.834 -0.189 -13.630 1.00 85.62 156 HIS A CA 1
ATOM 1260 C C . HIS A 1 156 ? 15.436 -1.355 -14.535 1.00 85.62 156 HIS A C 1
ATOM 1262 O O . HIS A 1 156 ? 16.026 -2.426 -14.422 1.00 85.62 156 HIS A O 1
ATOM 1268 N N . GLY A 1 157 ? 14.446 -1.167 -15.406 1.00 86.62 157 GLY A N 1
ATOM 1269 C CA . GLY A 1 157 ? 13.838 -2.215 -16.218 1.00 86.62 157 GLY A CA 1
ATOM 1270 C C . GLY A 1 157 ? 12.534 -2.757 -15.624 1.00 86.62 157 GLY A C 1
ATOM 1271 O O . GLY A 1 157 ? 12.278 -2.696 -14.418 1.00 86.62 157 GLY A O 1
ATOM 1272 N N . ARG A 1 158 ? 11.684 -3.314 -16.491 1.00 85.00 158 ARG A N 1
ATOM 1273 C CA . ARG A 1 158 ? 10.444 -3.997 -16.106 1.00 85.00 158 ARG A CA 1
ATOM 1274 C C . ARG A 1 158 ? 10.719 -5.411 -15.606 1.00 85.00 158 ARG A C 1
ATOM 1276 O O . ARG A 1 158 ? 11.669 -6.080 -16.017 1.00 85.00 158 ARG A O 1
ATOM 1283 N N . LEU A 1 159 ? 9.793 -5.907 -14.795 1.00 83.12 159 LEU A N 1
ATOM 1284 C CA . LEU A 1 159 ? 9.777 -7.289 -14.333 1.00 83.12 159 LEU A CA 1
ATOM 1285 C C . LEU A 1 159 ? 9.432 -8.221 -15.500 1.00 83.12 159 LEU A C 1
ATOM 1287 O O . LEU A 1 159 ? 8.345 -8.149 -16.066 1.00 83.12 159 LEU A O 1
ATOM 1291 N N . GLY A 1 160 ? 10.370 -9.093 -15.875 1.00 69.00 160 GLY A N 1
ATOM 1292 C CA . GLY A 1 160 ? 10.259 -9.872 -17.113 1.00 69.00 160 GLY A CA 1
ATOM 1293 C C . GLY A 1 160 ? 9.199 -10.979 -17.105 1.00 69.00 160 GLY A C 1
ATOM 1294 O O . GLY A 1 160 ? 8.876 -11.511 -18.166 1.00 69.00 160 GLY A O 1
ATOM 1295 N N . ARG A 1 161 ? 8.680 -11.377 -15.932 1.00 79.00 161 ARG A N 1
ATOM 1296 C CA . ARG A 1 161 ? 7.713 -12.479 -15.784 1.00 79.00 161 ARG A CA 1
ATOM 1297 C C . ARG A 1 161 ? 6.783 -12.269 -14.592 1.00 79.00 161 ARG A C 1
ATOM 1299 O O . ARG A 1 161 ? 7.132 -11.613 -13.613 1.00 79.00 161 ARG A O 1
ATOM 1306 N N . SER A 1 162 ? 5.629 -12.927 -14.649 1.00 86.81 162 SER A N 1
ATOM 1307 C CA . SER A 1 162 ? 4.718 -13.062 -13.512 1.00 86.81 162 SER A CA 1
ATOM 1308 C C . SER A 1 162 ? 5.352 -13.850 -12.357 1.00 86.81 162 SER A C 1
ATOM 1310 O O . SER A 1 162 ? 6.345 -14.556 -12.532 1.00 86.81 162 SER A O 1
ATOM 1312 N N . CYS A 1 163 ? 4.782 -13.728 -11.155 1.00 88.56 163 CYS A N 1
ATOM 1313 C CA . CYS A 1 163 ? 5.307 -14.386 -9.960 1.00 88.56 163 CYS A CA 1
ATOM 1314 C C . CYS A 1 163 ? 5.455 -15.909 -10.170 1.00 88.56 163 CYS A C 1
ATOM 1316 O O . CYS A 1 163 ? 4.449 -16.568 -10.443 1.00 88.56 163 CYS A O 1
ATOM 1318 N N . PRO A 1 164 ? 6.642 -16.509 -9.958 1.00 89.44 164 PRO A N 1
ATOM 1319 C CA . PRO A 1 164 ? 6.859 -17.934 -10.217 1.00 89.44 164 PRO A CA 1
ATOM 1320 C C . PRO A 1 164 ? 6.106 -18.846 -9.240 1.00 89.44 164 PRO A C 1
ATOM 1322 O O . PRO A 1 164 ? 5.919 -20.021 -9.522 1.00 89.44 164 PRO A O 1
ATOM 1325 N N . LEU A 1 165 ? 5.658 -18.317 -8.093 1.00 92.19 165 LEU A N 1
ATOM 1326 C CA . LEU A 1 165 ? 4.939 -19.100 -7.084 1.00 92.19 165 LEU A CA 1
ATOM 1327 C C . LEU A 1 165 ? 3.415 -19.011 -7.179 1.00 92.19 165 LEU A C 1
ATOM 1329 O O . LEU A 1 165 ? 2.729 -19.815 -6.552 1.00 92.19 165 LEU A O 1
ATOM 1333 N N . CYS A 1 166 ? 2.854 -17.992 -7.830 1.00 91.94 166 CYS A N 1
ATOM 1334 C CA . CYS A 1 166 ? 1.396 -17.836 -7.913 1.00 91.94 166 CYS A CA 1
ATOM 1335 C C . CYS A 1 166 ? 0.885 -17.430 -9.296 1.00 91.94 166 CYS A C 1
ATOM 1337 O O . CYS A 1 166 ? -0.309 -17.191 -9.434 1.00 91.94 166 CYS A O 1
ATOM 1339 N N . GLY A 1 167 ? 1.760 -17.277 -10.291 1.00 89.12 167 GLY A N 1
ATOM 1340 C CA . GLY A 1 167 ? 1.402 -16.897 -11.659 1.00 89.12 167 GLY A CA 1
ATOM 1341 C C . GLY A 1 167 ? 0.850 -15.478 -11.820 1.00 89.12 167 GLY A C 1
ATOM 1342 O O . GLY A 1 167 ? 0.541 -15.076 -12.931 1.00 89.12 167 GLY A O 1
ATOM 1343 N N . ASN A 1 168 ? 0.723 -14.697 -10.742 1.00 89.00 168 ASN A N 1
ATOM 1344 C CA . ASN A 1 168 ? 0.128 -13.364 -10.796 1.00 89.00 168 ASN A CA 1
ATOM 1345 C C . ASN A 1 168 ? 1.172 -12.275 -11.085 1.00 89.00 168 ASN A C 1
ATOM 1347 O O . ASN A 1 168 ? 2.264 -12.267 -10.509 1.00 89.00 168 ASN A O 1
ATOM 1351 N N . SER A 1 169 ? 0.774 -11.275 -11.867 1.00 83.75 169 SER A N 1
ATOM 1352 C CA . SER A 1 169 ? 1.559 -10.082 -12.225 1.00 83.75 169 SER A CA 1
ATOM 1353 C C . SER A 1 169 ? 1.455 -8.969 -11.167 1.00 83.75 169 SER A C 1
ATOM 1355 O O . SER A 1 169 ? 1.195 -7.808 -11.456 1.00 83.75 169 SER A O 1
ATOM 1357 N N . LYS A 1 170 ? 1.578 -9.340 -9.887 1.00 86.69 170 LYS A N 1
ATOM 1358 C CA . LYS A 1 170 ? 1.482 -8.425 -8.730 1.00 86.69 170 LYS A CA 1
ATOM 1359 C C . LYS A 1 170 ? 2.830 -8.281 -8.032 1.00 86.69 170 LYS A C 1
ATOM 1361 O O . LYS A 1 170 ? 2.916 -8.418 -6.812 1.00 86.69 170 LYS A O 1
ATOM 1366 N N . LEU A 1 171 ? 3.886 -8.113 -8.815 1.00 86.62 171 LEU A N 1
ATOM 1367 C CA . LEU A 1 171 ? 5.244 -7.938 -8.314 1.00 86.62 171 LEU A CA 1
ATOM 1368 C C . LEU A 1 171 ? 5.520 -6.448 -8.063 1.00 86.62 171 LEU A C 1
ATOM 1370 O O . LEU A 1 171 ? 5.031 -5.581 -8.786 1.00 86.62 171 LEU A O 1
ATOM 1374 N N . GLU A 1 172 ? 6.270 -6.163 -7.005 1.00 87.56 172 GLU A N 1
ATOM 1375 C CA . GLU A 1 172 ? 6.636 -4.818 -6.566 1.00 87.56 172 GLU A CA 1
ATOM 1376 C C . GLU A 1 172 ? 8.131 -4.785 -6.230 1.00 87.56 172 GLU A C 1
ATOM 1378 O O . GLU A 1 172 ? 8.630 -5.683 -5.543 1.00 87.56 172 GLU A O 1
ATOM 1383 N N . LEU A 1 173 ? 8.830 -3.752 -6.703 1.00 88.38 173 LEU A N 1
ATOM 1384 C CA . LEU A 1 173 ? 10.218 -3.486 -6.333 1.00 88.38 173 LEU A CA 1
ATOM 1385 C C . LEU A 1 173 ? 10.286 -2.949 -4.900 1.00 88.38 173 LEU A C 1
ATOM 1387 O O . LEU A 1 173 ? 9.438 -2.173 -4.461 1.00 88.38 173 LEU A O 1
ATOM 1391 N N . LYS A 1 174 ? 11.287 -3.396 -4.150 1.00 88.81 174 LYS A N 1
ATOM 1392 C CA . LYS A 1 174 ? 11.544 -2.974 -2.776 1.00 88.81 174 LYS A CA 1
ATOM 1393 C C . LYS A 1 174 ? 12.811 -2.144 -2.748 1.00 88.81 174 LYS A C 1
ATOM 1395 O O . LYS A 1 174 ? 13.875 -2.639 -3.108 1.00 88.81 174 LYS A O 1
ATOM 1400 N N . TYR A 1 175 ? 12.672 -0.912 -2.284 1.00 85.69 175 TYR A N 1
ATOM 1401 C CA . TYR A 1 175 ? 13.765 0.021 -2.045 1.00 85.69 175 TYR A CA 1
ATOM 1402 C C . TYR A 1 175 ? 14.121 -0.008 -0.564 1.00 85.69 175 TYR A C 1
ATOM 1404 O O . TYR A 1 175 ? 13.259 -0.284 0.276 1.00 85.69 175 TYR A O 1
ATOM 1412 N N . ALA A 1 176 ? 15.401 0.160 -0.250 1.00 81.50 176 ALA A N 1
ATOM 1413 C CA . ALA A 1 176 ? 15.826 0.212 1.140 1.00 81.50 176 ALA A CA 1
ATOM 1414 C C . ALA A 1 176 ? 15.530 1.621 1.693 1.00 81.50 176 ALA A C 1
ATOM 1416 O O . ALA A 1 176 ? 15.598 2.591 0.936 1.00 81.50 176 ALA A O 1
ATOM 1417 N N . PRO A 1 177 ? 15.175 1.768 2.979 1.00 70.50 177 PRO A N 1
ATOM 1418 C CA . PRO A 1 177 ? 14.847 3.077 3.551 1.00 70.50 177 PRO A CA 1
ATOM 1419 C C . PRO A 1 177 ? 16.045 4.042 3.565 1.00 70.50 177 PRO A C 1
ATOM 1421 O O . PRO A 1 177 ? 15.865 5.254 3.502 1.00 70.50 177 PRO A O 1
ATOM 1424 N N . ASP A 1 178 ? 17.256 3.498 3.635 1.00 74.94 178 ASP A N 1
ATOM 1425 C CA . ASP A 1 178 ? 18.552 4.177 3.586 1.00 74.94 178 ASP A CA 1
ATOM 1426 C C . ASP A 1 178 ? 19.103 4.319 2.158 1.00 74.94 178 ASP A C 1
ATOM 1428 O O . ASP A 1 178 ? 19.923 5.197 1.896 1.00 74.94 178 ASP A O 1
ATOM 1432 N N . ASN A 1 179 ? 18.627 3.491 1.224 1.00 69.12 179 ASN A N 1
ATOM 1433 C CA . ASN A 1 179 ? 19.027 3.527 -0.174 1.00 69.12 179 ASN A CA 1
ATOM 1434 C C . ASN A 1 179 ? 17.815 3.415 -1.116 1.00 69.12 179 ASN A C 1
ATOM 1436 O O . ASN A 1 179 ? 17.414 2.329 -1.545 1.00 69.12 179 ASN A O 1
ATOM 1440 N N . ALA A 1 180 ? 17.267 4.579 -1.473 1.00 69.12 180 ALA A N 1
ATOM 1441 C CA . ALA A 1 180 ? 16.216 4.721 -2.480 1.00 69.12 180 ALA A CA 1
ATOM 1442 C C . ALA A 1 180 ? 16.745 4.613 -3.924 1.00 69.12 180 ALA A C 1
ATOM 1444 O O . ALA A 1 180 ? 15.956 4.632 -4.868 1.00 69.12 180 ALA A O 1
ATOM 1445 N N . THR A 1 181 ? 18.069 4.515 -4.106 1.00 69.94 181 THR A N 1
ATOM 1446 C CA . THR A 1 181 ? 18.698 4.605 -5.430 1.00 69.94 181 THR A CA 1
ATOM 1447 C C . THR A 1 181 ? 18.592 3.331 -6.232 1.00 69.94 181 THR A C 1
ATOM 1449 O O . THR A 1 181 ? 18.462 3.391 -7.452 1.00 69.94 181 THR A O 1
ATOM 1452 N N . GLU A 1 182 ? 18.590 2.196 -5.542 1.00 81.62 182 GLU A N 1
ATOM 1453 C CA . GLU A 1 182 ? 18.567 0.885 -6.155 1.00 81.62 182 GLU A CA 1
ATOM 1454 C C . GLU A 1 182 ? 17.583 -0.018 -5.417 1.00 81.62 182 GLU A C 1
ATOM 1456 O O . GLU A 1 182 ? 17.625 -0.109 -4.184 1.00 81.62 182 GLU A O 1
ATOM 1461 N N . PRO A 1 183 ? 16.683 -0.713 -6.135 1.00 88.12 183 PRO A N 1
ATOM 1462 C CA . PRO A 1 183 ? 15.858 -1.708 -5.493 1.00 88.12 183 PRO A CA 1
ATOM 1463 C C . PRO A 1 183 ? 16.763 -2.843 -5.000 1.00 88.12 183 PRO A C 1
ATOM 1465 O O . PRO A 1 183 ? 17.634 -3.324 -5.723 1.00 88.12 183 PRO A O 1
ATOM 1468 N N . HIS A 1 184 ? 16.529 -3.299 -3.771 1.00 90.25 184 HIS A N 1
ATOM 1469 C CA . HIS A 1 184 ? 17.263 -4.408 -3.156 1.00 90.25 184 HIS A CA 1
ATOM 1470 C C . HIS A 1 184 ? 16.507 -5.736 -3.267 1.00 90.25 184 HIS A C 1
ATOM 1472 O O . HIS A 1 184 ? 17.070 -6.795 -3.001 1.00 90.25 184 HIS A O 1
ATOM 1478 N N . ALA A 1 185 ? 15.218 -5.714 -3.618 1.00 91.88 185 ALA A N 1
ATOM 1479 C CA . ALA A 1 185 ? 14.431 -6.928 -3.797 1.00 91.88 185 ALA A CA 1
ATOM 1480 C C . ALA A 1 185 ? 13.212 -6.719 -4.702 1.00 91.88 185 ALA A C 1
ATOM 1482 O O . ALA A 1 185 ? 12.781 -5.599 -4.972 1.00 91.88 185 ALA A O 1
ATOM 1483 N N . VAL A 1 186 ? 12.595 -7.831 -5.090 1.00 90.25 186 VAL A N 1
ATOM 1484 C CA . VAL A 1 186 ? 11.234 -7.895 -5.622 1.00 90.25 186 VAL A CA 1
ATOM 1485 C C . VAL A 1 186 ? 10.362 -8.746 -4.701 1.00 90.25 186 VAL A C 1
ATOM 1487 O O . VAL A 1 186 ? 10.786 -9.792 -4.203 1.00 90.25 186 VAL A O 1
ATOM 1490 N N . GLN A 1 187 ? 9.121 -8.321 -4.477 1.00 92.19 187 GLN A N 1
ATOM 1491 C CA . GLN A 1 187 ? 8.139 -9.051 -3.678 1.00 92.19 187 GLN A CA 1
ATOM 1492 C C . GLN A 1 187 ? 6.816 -9.199 -4.431 1.00 92.19 187 GLN A C 1
ATOM 1494 O O . GLN A 1 187 ? 6.341 -8.261 -5.066 1.00 92.19 187 GLN A O 1
ATOM 1499 N N . CYS A 1 188 ? 6.165 -10.357 -4.310 1.00 91.31 188 CYS A N 1
ATOM 1500 C CA . CYS A 1 188 ? 4.785 -10.516 -4.754 1.00 91.31 188 CYS A CA 1
ATOM 1501 C C . CYS A 1 188 ? 3.796 -10.000 -3.701 1.00 91.31 188 CYS A C 1
ATOM 1503 O O . CYS A 1 188 ? 3.773 -10.470 -2.566 1.00 91.31 188 CYS A O 1
ATOM 1505 N N . LYS A 1 189 ? 2.920 -9.076 -4.101 1.00 91.06 189 LYS A N 1
ATOM 1506 C CA . LYS A 1 189 ? 1.814 -8.535 -3.294 1.00 91.06 189 LYS A CA 1
ATOM 1507 C C . LYS A 1 189 ? 0.487 -9.269 -3.495 1.00 91.06 189 LYS A C 1
ATOM 1509 O O . LYS A 1 189 ? -0.544 -8.828 -2.992 1.00 91.06 189 LYS A O 1
ATOM 1514 N N . HIS A 1 190 ? 0.475 -10.371 -4.242 1.00 91.44 190 HIS A N 1
ATOM 1515 C CA . HIS A 1 190 ? -0.732 -11.175 -4.395 1.00 91.44 190 HIS A CA 1
ATOM 1516 C C . HIS A 1 190 ? -1.128 -11.816 -3.056 1.00 91.44 190 HIS A C 1
ATOM 1518 O O . HIS A 1 190 ? -0.304 -12.454 -2.402 1.00 91.44 190 HIS A O 1
ATOM 1524 N N . MET A 1 191 ? -2.399 -11.683 -2.685 1.00 91.38 191 MET A N 1
ATOM 1525 C CA . MET A 1 191 ? -2.996 -12.386 -1.553 1.00 91.38 191 MET A CA 1
ATOM 1526 C C . MET A 1 191 ? -3.603 -13.691 -2.066 1.00 91.38 191 MET A C 1
ATOM 1528 O O . MET A 1 191 ? -4.516 -13.663 -2.887 1.00 91.38 191 MET A O 1
ATOM 1532 N N . ARG A 1 192 ? -3.082 -14.824 -1.595 1.00 85.31 192 ARG A N 1
ATOM 1533 C CA . ARG A 1 192 ? -3.671 -16.152 -1.791 1.00 85.31 192 ARG A CA 1
ATOM 1534 C C . ARG A 1 192 ? -4.961 -16.266 -0.960 1.00 85.31 192 ARG A C 1
ATOM 1536 O O . ARG A 1 192 ? -5.234 -15.427 -0.097 1.00 85.31 192 ARG A O 1
ATOM 1543 N N . GLY A 1 193 ? -5.745 -17.318 -1.204 1.00 84.81 193 GLY A N 1
ATOM 1544 C CA . GLY A 1 193 ? -6.959 -17.612 -0.433 1.00 84.81 193 GLY A CA 1
ATOM 1545 C C . GLY A 1 193 ? -6.736 -17.565 1.089 1.00 84.81 193 GLY A C 1
ATOM 1546 O O . GLY A 1 193 ? -5.624 -17.787 1.572 1.00 84.81 193 GLY A O 1
ATOM 1547 N N . MET A 1 194 ? -7.800 -17.249 1.838 1.00 87.12 194 MET A N 1
ATOM 1548 C CA . MET A 1 194 ? -7.774 -17.036 3.299 1.00 87.12 194 MET A CA 1
ATOM 1549 C C . MET A 1 194 ? -6.855 -15.888 3.761 1.00 87.12 194 MET A C 1
ATOM 1551 O O . MET A 1 194 ? -6.298 -15.935 4.855 1.00 87.12 194 MET A O 1
ATOM 1555 N N . GLY A 1 195 ? -6.653 -14.866 2.924 1.00 86.62 195 GLY A N 1
ATOM 1556 C CA . GLY A 1 195 ? -5.884 -13.676 3.304 1.00 86.62 195 GLY A CA 1
ATOM 1557 C C . GLY A 1 195 ? -4.390 -13.934 3.528 1.00 86.62 195 GLY A C 1
ATOM 1558 O O . GLY A 1 195 ? -3.724 -13.131 4.179 1.00 86.62 195 GLY A O 1
ATOM 1559 N N . ARG A 1 196 ? -3.837 -15.031 2.998 1.00 92.56 196 ARG A N 1
ATOM 1560 C CA . ARG A 1 196 ? -2.408 -15.343 3.139 1.00 92.56 196 ARG A CA 1
ATOM 1561 C C . ARG A 1 196 ? -1.601 -14.653 2.037 1.00 92.56 196 ARG A C 1
ATOM 1563 O O . ARG A 1 196 ? -1.913 -14.849 0.865 1.00 92.56 196 ARG A O 1
ATOM 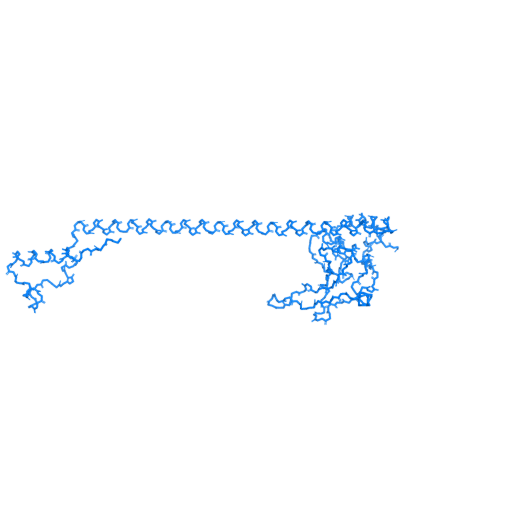1570 N N . PRO A 1 197 ? -0.549 -13.879 2.344 1.00 93.62 197 PRO A N 1
ATOM 1571 C CA . PRO A 1 197 ? 0.280 -13.281 1.305 1.00 93.62 197 PRO A CA 1
ATOM 1572 C C . PRO A 1 197 ? 1.051 -14.357 0.530 1.00 93.62 197 PRO A C 1
ATOM 1574 O O . PRO A 1 197 ? 1.419 -15.404 1.066 1.00 93.62 197 PRO A O 1
ATOM 1577 N N . CYS A 1 198 ? 1.314 -14.102 -0.749 1.00 93.94 198 CYS A N 1
ATOM 1578 C CA . CYS A 1 198 ? 2.249 -14.909 -1.520 1.00 93.94 198 CYS A CA 1
ATOM 1579 C C . CYS A 1 198 ? 3.653 -14.809 -0.889 1.00 93.94 198 CYS A C 1
ATOM 1581 O O . CYS A 1 198 ? 4.140 -13.695 -0.699 1.00 93.94 198 CYS A O 1
ATOM 1583 N N . PRO A 1 199 ? 4.339 -15.933 -0.602 1.00 94.44 199 PRO A N 1
ATOM 1584 C CA . PRO A 1 199 ? 5.639 -15.915 0.072 1.00 94.44 199 PRO A CA 1
ATOM 1585 C C . PRO A 1 199 ? 6.795 -15.522 -0.858 1.00 94.44 199 PRO A C 1
ATOM 1587 O O . PRO A 1 199 ? 7.947 -15.510 -0.438 1.00 94.44 199 PRO A O 1
ATOM 1590 N N . PHE A 1 200 ? 6.517 -15.224 -2.131 1.00 92.94 200 PHE A N 1
ATOM 1591 C CA . PHE A 1 200 ? 7.560 -14.875 -3.086 1.00 92.94 200 PHE A CA 1
ATOM 1592 C C . PHE A 1 200 ? 8.195 -13.526 -2.734 1.00 92.94 200 PHE A C 1
ATOM 1594 O O . PHE A 1 200 ? 7.578 -12.468 -2.899 1.00 92.94 200 PHE A O 1
ATOM 1601 N N . LYS A 1 201 ? 9.453 -13.588 -2.304 1.00 92.88 201 LYS A N 1
ATOM 1602 C CA . LYS A 1 201 ? 10.392 -12.474 -2.200 1.00 92.88 201 LYS A CA 1
ATOM 1603 C C . LYS A 1 201 ? 11.717 -12.959 -2.779 1.00 92.88 201 LYS A C 1
ATOM 1605 O O . LYS A 1 201 ? 12.147 -14.065 -2.462 1.00 92.88 201 LYS A O 1
ATOM 1610 N N . LYS A 1 202 ? 12.348 -12.150 -3.622 1.00 90.75 202 LYS A N 1
ATOM 1611 C CA . LYS A 1 202 ? 13.691 -12.417 -4.135 1.00 90.75 202 LYS A CA 1
ATOM 1612 C C . LYS A 1 202 ? 14.535 -11.170 -3.954 1.00 90.75 202 LYS A C 1
ATOM 1614 O O . LYS A 1 202 ? 14.169 -10.111 -4.454 1.00 90.75 202 LYS A O 1
ATOM 1619 N N . GLU A 1 203 ? 15.618 -11.300 -3.207 1.00 92.62 203 GLU A N 1
ATOM 1620 C CA . GLU A 1 203 ? 16.596 -10.230 -3.027 1.00 92.62 203 GLU A CA 1
ATOM 1621 C C . GLU A 1 203 ? 17.498 -10.151 -4.256 1.00 92.62 203 GLU A C 1
ATOM 1623 O O . GLU A 1 203 ? 17.749 -11.157 -4.927 1.00 92.62 203 GLU A O 1
ATOM 1628 N N . PHE A 1 204 ? 17.909 -8.934 -4.590 1.00 90.62 204 PHE A N 1
ATOM 1629 C CA . PHE A 1 204 ? 18.768 -8.668 -5.724 1.00 90.62 204 PHE A CA 1
ATOM 1630 C C . PHE A 1 204 ? 20.229 -8.763 -5.302 1.00 90.62 204 PHE A C 1
ATOM 1632 O O . PHE A 1 204 ? 20.705 -8.058 -4.422 1.00 90.62 204 PHE A O 1
ATOM 1639 N N . THR A 1 205 ? 20.937 -9.631 -6.001 1.00 87.00 205 THR A N 1
ATOM 1640 C CA . THR A 1 205 ? 22.379 -9.557 -6.225 1.00 87.00 205 THR A CA 1
ATOM 1641 C C . THR A 1 205 ? 22.620 -8.855 -7.567 1.00 87.00 205 THR A C 1
ATOM 1643 O O . THR A 1 205 ? 21.693 -8.806 -8.386 1.00 87.00 205 THR A O 1
ATOM 1646 N N . PRO A 1 206 ? 23.837 -8.354 -7.846 1.00 80.56 206 PRO A N 1
ATOM 1647 C CA . PRO A 1 206 ? 24.155 -7.755 -9.144 1.00 80.56 206 PRO A CA 1
ATOM 1648 C C . PRO A 1 206 ? 23.721 -8.629 -10.336 1.00 80.56 206 PRO A C 1
ATOM 1650 O O . PRO A 1 206 ? 23.019 -8.153 -11.227 1.00 80.56 206 PRO A O 1
ATOM 1653 N N . ASP A 1 207 ? 24.004 -9.934 -10.285 1.00 80.12 207 ASP A N 1
ATOM 1654 C CA . ASP A 1 207 ? 23.667 -10.874 -11.364 1.00 80.12 207 ASP A CA 1
ATOM 1655 C C . ASP A 1 207 ? 22.162 -11.151 -11.476 1.00 80.12 207 ASP A C 1
ATOM 1657 O O . ASP A 1 207 ? 21.595 -11.240 -12.570 1.00 80.12 207 ASP A O 1
ATOM 1661 N N . THR A 1 208 ? 21.480 -11.289 -10.334 1.00 83.25 208 THR A N 1
ATOM 1662 C CA . THR A 1 208 ? 20.047 -11.615 -10.317 1.00 83.25 208 THR A CA 1
ATOM 1663 C C . THR A 1 208 ? 19.171 -10.423 -10.676 1.00 83.25 208 THR A C 1
ATOM 1665 O O . THR A 1 208 ? 18.069 -10.620 -11.190 1.00 83.25 208 THR A O 1
ATOM 1668 N N . LYS A 1 209 ? 19.648 -9.195 -10.447 1.00 83.56 209 LYS A N 1
ATOM 1669 C CA . LYS A 1 209 ? 18.952 -7.969 -10.840 1.00 83.56 209 LYS A CA 1
ATOM 1670 C C . LYS A 1 209 ? 18.765 -7.918 -12.352 1.00 83.56 209 LYS A C 1
ATOM 1672 O O . LYS A 1 209 ? 17.634 -7.780 -12.808 1.00 83.56 209 LYS A O 1
ATOM 1677 N N . VAL A 1 210 ? 19.838 -8.136 -13.112 1.00 80.31 210 VAL A N 1
ATOM 1678 C CA . VAL A 1 210 ? 19.812 -8.121 -14.585 1.00 80.31 210 VAL A CA 1
ATOM 1679 C C . VAL A 1 210 ? 18.896 -9.213 -15.140 1.00 80.31 210 VAL A C 1
ATOM 1681 O O . VAL A 1 210 ? 18.186 -8.990 -16.112 1.00 80.31 210 VAL A O 1
ATOM 1684 N N . THR A 1 211 ? 18.844 -10.387 -14.502 1.00 79.94 211 THR A N 1
ATOM 1685 C CA . THR A 1 211 ? 17.967 -11.490 -14.945 1.00 79.94 211 THR A CA 1
ATOM 1686 C C . THR A 1 211 ? 16.495 -11.310 -14.577 1.00 79.94 211 THR A C 1
ATOM 1688 O O . THR A 1 211 ? 15.631 -11.937 -15.191 1.00 79.94 211 THR A O 1
ATOM 1691 N N . VAL A 1 212 ? 16.175 -10.491 -13.574 1.00 82.19 212 VAL A N 1
ATOM 1692 C CA . VAL A 1 212 ? 14.788 -10.238 -13.151 1.00 82.19 212 VAL A CA 1
ATOM 1693 C C . VAL A 1 212 ? 14.222 -8.979 -13.814 1.00 82.19 212 VAL A C 1
ATOM 1695 O O . VAL A 1 212 ? 13.060 -8.982 -14.231 1.00 82.19 212 VAL A O 1
ATOM 1698 N N . LEU A 1 213 ? 15.042 -7.936 -13.949 1.00 84.50 213 LEU A N 1
ATOM 1699 C CA . LEU A 1 213 ? 14.711 -6.654 -14.568 1.00 84.50 213 LEU A CA 1
ATOM 1700 C C . LEU A 1 213 ? 15.258 -6.621 -15.999 1.00 84.50 213 LEU A C 1
ATOM 1702 O O . LEU A 1 213 ? 16.284 -6.018 -16.287 1.00 84.50 213 LEU A O 1
ATOM 1706 N N . THR A 1 214 ? 14.602 -7.363 -16.888 1.00 73.12 214 THR A N 1
ATOM 1707 C CA . THR A 1 214 ? 15.158 -7.726 -18.206 1.00 73.12 214 THR A CA 1
ATOM 1708 C C . THR A 1 214 ? 14.631 -6.896 -19.366 1.00 73.12 214 THR A C 1
ATOM 1710 O O . THR A 1 214 ? 15.198 -6.954 -20.453 1.00 73.12 214 THR A O 1
ATOM 1713 N N . GLY A 1 215 ? 13.526 -6.169 -19.189 1.00 75.25 215 GLY A N 1
ATOM 1714 C CA . GLY A 1 215 ? 12.864 -5.479 -20.296 1.00 75.25 215 GLY A CA 1
ATOM 1715 C C . GLY A 1 215 ? 12.845 -3.966 -20.145 1.00 75.25 215 GLY A C 1
ATOM 1716 O O . GLY A 1 215 ? 12.790 -3.443 -19.037 1.00 75.25 215 GLY A O 1
ATOM 1717 N N . GLN A 1 216 ? 12.792 -3.269 -21.274 1.00 83.56 216 GLN A N 1
ATOM 1718 C CA . GLN A 1 216 ? 12.373 -1.872 -21.304 1.00 83.56 216 GLN A CA 1
ATOM 1719 C C . GLN A 1 216 ? 10.869 -1.764 -21.034 1.00 83.56 216 GLN A C 1
ATOM 1721 O O . GLN A 1 216 ? 10.129 -2.747 -21.147 1.00 83.56 216 GLN A O 1
ATOM 1726 N N . LEU A 1 217 ? 10.432 -0.564 -20.660 1.00 86.75 217 LEU A N 1
ATOM 1727 C CA . LEU A 1 217 ? 9.019 -0.234 -20.548 1.00 86.75 217 LEU A CA 1
ATOM 1728 C C . LEU A 1 217 ? 8.347 -0.428 -21.916 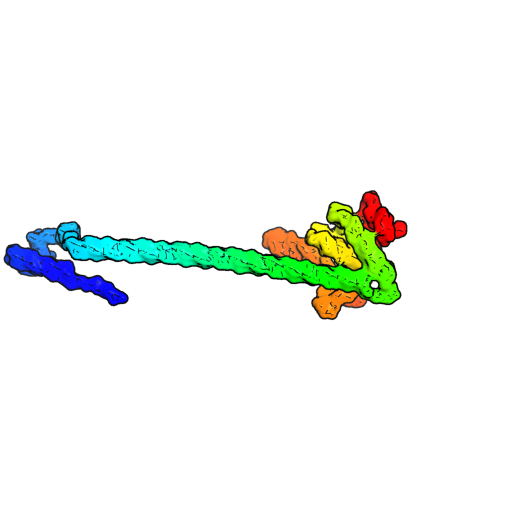1.00 86.75 217 LEU A C 1
ATOM 1730 O O . LEU A 1 217 ? 8.863 0.025 -22.934 1.00 86.75 217 LEU A O 1
ATOM 1734 N N . VAL A 1 218 ? 7.222 -1.136 -21.936 1.00 87.94 218 VAL A N 1
ATOM 1735 C CA . VAL A 1 218 ? 6.458 -1.428 -23.152 1.00 87.94 218 VAL A CA 1
ATOM 1736 C C . VAL A 1 218 ? 5.212 -0.562 -23.170 1.00 87.94 218 VAL A C 1
ATOM 1738 O O . VAL A 1 218 ? 4.566 -0.389 -22.137 1.00 87.94 218 VAL A O 1
ATOM 1741 N N . ASP A 1 219 ? 4.893 -0.015 -24.336 1.00 89.88 219 ASP A N 1
ATOM 1742 C CA . ASP A 1 219 ? 3.672 0.761 -24.509 1.00 89.88 219 ASP A CA 1
ATOM 1743 C C . ASP A 1 219 ? 2.428 -0.121 -24.440 1.00 89.88 219 ASP A C 1
ATOM 1745 O O . ASP A 1 219 ? 2.492 -1.329 -24.680 1.00 89.88 219 ASP A O 1
ATOM 1749 N N . ASP A 1 220 ? 1.298 0.475 -24.097 1.00 90.06 220 ASP A N 1
ATOM 1750 C CA . ASP A 1 220 ? 0.020 -0.211 -24.154 1.00 90.06 220 ASP A CA 1
ATOM 1751 C C . ASP A 1 220 ? -0.574 -0.186 -25.575 1.00 90.06 220 ASP A C 1
ATOM 1753 O O . ASP A 1 220 ? 0.046 0.281 -26.531 1.00 90.06 220 ASP A O 1
ATOM 1757 N N . ALA A 1 221 ? -1.764 -0.769 -25.742 1.00 89.44 221 ALA A N 1
ATOM 1758 C CA . ALA A 1 221 ? -2.402 -0.856 -27.055 1.00 89.44 221 ALA A CA 1
ATOM 1759 C C . ALA A 1 221 ? -2.848 0.516 -27.594 1.00 89.44 221 ALA A C 1
ATOM 1761 O O . ALA A 1 221 ? -2.966 0.674 -28.808 1.00 89.44 221 ALA A O 1
ATOM 1762 N N . GLU A 1 222 ? -3.100 1.482 -26.706 1.00 89.69 222 GLU A N 1
ATOM 1763 C CA . GLU A 1 222 ? -3.514 2.843 -27.059 1.00 89.69 222 GLU A CA 1
ATOM 1764 C C . GLU A 1 222 ? -2.317 3.757 -27.363 1.00 89.69 222 GLU A C 1
ATOM 1766 O O . GLU A 1 222 ? -2.490 4.823 -27.954 1.00 89.69 222 GLU A O 1
ATOM 1771 N N . GLY A 1 223 ? -1.096 3.319 -27.041 1.00 89.75 223 GLY A N 1
ATOM 1772 C CA . GLY A 1 223 ? 0.119 4.088 -27.279 1.00 89.75 223 GLY A CA 1
ATOM 1773 C C . GLY A 1 223 ? 0.299 5.223 -26.272 1.00 89.75 223 GLY A C 1
ATOM 1774 O O . GLY A 1 223 ? 0.884 6.251 -26.615 1.00 89.75 223 GLY A O 1
ATOM 1775 N N . ASP A 1 224 ? -0.236 5.078 -25.056 1.00 90.12 224 ASP A N 1
ATOM 1776 C CA . ASP A 1 224 ? -0.260 6.125 -24.034 1.00 90.12 224 ASP A CA 1
ATOM 1777 C C . ASP A 1 224 ? 1.143 6.670 -23.731 1.00 90.12 224 ASP A C 1
ATOM 1779 O O . ASP A 1 224 ? 1.306 7.870 -23.501 1.00 90.12 224 ASP A O 1
ATOM 1783 N N . LEU A 1 225 ? 2.172 5.814 -23.748 1.00 88.81 225 LEU A N 1
ATOM 1784 C CA . LEU A 1 225 ? 3.549 6.225 -23.481 1.00 88.81 225 LEU A CA 1
ATOM 1785 C C . LEU A 1 225 ? 4.185 6.965 -24.658 1.00 88.81 225 LEU A C 1
ATOM 1787 O O . LEU A 1 225 ? 4.913 7.932 -24.429 1.00 88.81 225 LEU A O 1
ATOM 1791 N N . ARG A 1 226 ? 3.924 6.547 -25.899 1.00 89.75 226 ARG A N 1
ATOM 1792 C CA . ARG A 1 226 ? 4.369 7.267 -27.105 1.00 89.75 226 ARG A CA 1
ATOM 1793 C C . ARG A 1 226 ? 3.664 8.606 -27.266 1.00 89.75 226 ARG A C 1
ATOM 1795 O O . ARG A 1 226 ? 4.310 9.577 -27.640 1.00 89.75 226 ARG A O 1
ATOM 1802 N N . ILE A 1 227 ? 2.370 8.688 -26.947 1.00 89.94 227 ILE A N 1
ATOM 1803 C CA . ILE A 1 227 ? 1.593 9.937 -27.019 1.00 89.94 227 ILE A CA 1
ATOM 1804 C C . ILE A 1 227 ? 2.224 11.019 -26.142 1.00 89.94 227 ILE A C 1
ATOM 1806 O O . ILE A 1 227 ? 2.300 12.178 -26.546 1.00 89.94 227 ILE A O 1
ATOM 1810 N N . VAL A 1 228 ? 2.705 10.644 -24.955 1.00 86.81 228 VAL A N 1
ATOM 1811 C CA . VAL A 1 228 ? 3.419 11.567 -24.065 1.00 86.81 228 VAL A CA 1
ATOM 1812 C C . VAL A 1 228 ? 4.919 11.645 -24.359 1.00 86.81 228 VAL A C 1
ATOM 1814 O O . VAL A 1 228 ? 5.634 12.266 -23.592 1.00 86.81 228 VAL A O 1
ATOM 1817 N N . GLY A 1 229 ? 5.427 11.021 -25.426 1.00 85.06 229 GLY A N 1
ATOM 1818 C CA . GLY A 1 229 ? 6.845 11.075 -25.807 1.00 85.06 229 GLY A CA 1
ATOM 1819 C C . GLY A 1 229 ? 7.796 10.334 -24.860 1.00 85.06 229 GLY A C 1
ATOM 1820 O O . GLY A 1 229 ? 8.999 10.577 -24.875 1.00 85.06 229 GLY A O 1
ATOM 1821 N N . LEU A 1 230 ? 7.291 9.432 -24.010 1.00 85.69 230 LEU A N 1
ATOM 1822 C CA . LEU A 1 230 ? 8.125 8.673 -23.070 1.00 85.69 230 LEU A CA 1
ATOM 1823 C C . LEU A 1 230 ? 8.903 7.539 -23.755 1.00 85.69 230 LEU A C 1
ATOM 1825 O O . LEU A 1 230 ? 9.955 7.126 -23.245 1.00 85.69 230 LEU A O 1
ATOM 1829 N N . LEU A 1 231 ? 8.360 7.036 -24.866 1.00 85.38 231 LEU A N 1
ATOM 1830 C CA . LEU A 1 231 ? 8.930 6.020 -25.746 1.00 85.38 231 LEU A CA 1
ATOM 1831 C C . LEU A 1 231 ? 9.018 6.570 -27.184 1.00 85.38 231 LEU A C 1
ATOM 1833 O O . LEU A 1 231 ? 8.161 7.376 -27.553 1.00 85.38 231 LEU A O 1
ATOM 1837 N N . PRO A 1 232 ? 10.024 6.142 -27.972 1.00 73.81 232 PRO A N 1
ATOM 1838 C CA . PRO A 1 232 ? 10.161 6.513 -29.381 1.00 73.81 232 PRO A CA 1
ATOM 1839 C C . PRO A 1 232 ? 9.084 5.889 -30.284 1.00 73.81 232 PRO A C 1
ATOM 1841 O O . PRO A 1 232 ? 8.493 4.841 -29.916 1.00 73.81 232 PRO A O 1
#

Sequence (232 aa):
MIEASVEHPVKALRHQISERGWSMDDALHRGHGPSVPHVMERFHCEQCAKAVLRDQEKDESLEREMRDDDQRQQRAWMQETQQRQKRKRTEKEHEQRRLFEFLSDGSSDSDGMAEAAQLIKGLKVPQLKHVYATNQLLVSGSKGALEERILGCKKHGRLGRSCPLCGNSKLELKYAPDNATEPHAVQCKHMRGMGRPCPFKKEFTPDTKVTVLTGQLVDDAEGDLRIVGLLP

Secondary structure (DSSP, 8-state):
-----THHHHHHHHHHHHHTT--HHHHHHSS-SPPHHHHHHH---HHHHHHHHHHHHHHHHHHHHHHHHHHHHHHHHHHHHHHHHHHHHHHHHHHHHHHHHHHHH-SSSHHHHHHHHHHHHHS-HHHHHHHHHHTTB---S-HHHHHHHHHHHHHH-EE-SS-TTT--S-EEEEE-SS--SSEEEEEE-PEEGGGEEP--EEEPPHHHHHHHEEE-----TT-HHHHTTS--

Radius of gyration: 39.14 Å; chains: 1; bounding box: 72×44×104 Å